Protein AF-A0AAD6FV75-F1 (afdb_monomer)

Structure (mmCIF, N/CA/C/O backbone):
data_AF-A0AAD6FV75-F1
#
_entry.id   AF-A0AAD6FV75-F1
#
loop_
_atom_site.group_PDB
_atom_site.id
_atom_site.type_symbol
_atom_site.label_atom_id
_atom_site.label_alt_id
_atom_site.label_comp_id
_atom_site.label_asym_id
_atom_site.label_entity_id
_atom_site.label_seq_id
_atom_site.pdbx_PDB_ins_code
_atom_site.Cartn_x
_atom_site.Cartn_y
_atom_site.Cartn_z
_atom_site.occupancy
_atom_site.B_iso_or_equiv
_atom_site.auth_seq_id
_atom_site.auth_comp_id
_atom_site.auth_asym_id
_atom_site.auth_atom_id
_atom_site.pdbx_PDB_model_num
ATOM 1 N N . MET A 1 1 ? -116.134 -48.276 187.723 1.00 46.56 1 MET A N 1
ATOM 2 C CA . MET A 1 1 ? -115.245 -49.291 187.110 1.00 46.56 1 MET A CA 1
ATOM 3 C C . MET A 1 1 ? -115.810 -49.780 185.772 1.00 46.56 1 MET A C 1
ATOM 5 O O . MET A 1 1 ? -116.129 -50.946 185.651 1.00 46.56 1 MET A O 1
ATOM 9 N N . SER A 1 2 ? -115.965 -48.909 184.766 1.00 51.00 2 SER A N 1
ATOM 10 C CA . SER A 1 2 ? -116.200 -49.348 183.372 1.00 51.00 2 SER A CA 1
ATOM 11 C C . SER A 1 2 ? -115.993 -48.192 182.376 1.00 51.00 2 SER A C 1
ATOM 13 O O . SER A 1 2 ? -116.790 -47.941 181.486 1.00 51.00 2 SER A O 1
ATOM 15 N N . GLN A 1 3 ? -114.934 -47.404 182.592 1.00 46.09 3 GLN A N 1
ATOM 16 C CA . GLN A 1 3 ? -114.472 -46.351 181.669 1.00 46.09 3 GLN A CA 1
ATOM 17 C C . GLN A 1 3 ? -113.192 -46.765 180.925 1.00 46.09 3 GLN A C 1
ATOM 19 O O . GLN A 1 3 ? -112.772 -46.077 180.003 1.00 46.09 3 GLN A O 1
ATOM 24 N N . ARG A 1 4 ? -112.581 -47.902 181.293 1.00 53.06 4 ARG A N 1
ATOM 25 C CA . ARG A 1 4 ? -111.331 -48.381 180.681 1.00 53.06 4 ARG A CA 1
ATOM 26 C C . ARG A 1 4 ? -111.546 -49.371 179.530 1.00 53.06 4 ARG A C 1
ATOM 28 O O . ARG A 1 4 ? -110.809 -49.296 178.560 1.00 53.06 4 ARG A O 1
ATOM 35 N N . GLN A 1 5 ? -112.592 -50.206 179.561 1.00 54.12 5 GLN A N 1
ATOM 36 C CA . GLN A 1 5 ? -112.834 -51.198 178.497 1.00 54.12 5 GLN A CA 1
ATOM 37 C C . GLN A 1 5 ? -113.375 -50.590 177.187 1.00 54.12 5 GLN A C 1
ATOM 39 O O . GLN A 1 5 ? -112.986 -51.032 176.110 1.00 54.12 5 GLN A O 1
ATOM 44 N N . ASN A 1 6 ? -114.175 -49.517 177.243 1.00 53.31 6 ASN A N 1
ATOM 45 C CA . ASN A 1 6 ? -114.678 -48.863 176.023 1.00 53.31 6 ASN A CA 1
ATOM 46 C C . ASN A 1 6 ? -113.605 -48.062 175.263 1.00 53.31 6 ASN A C 1
ATOM 48 O O . ASN A 1 6 ? -113.721 -47.878 174.054 1.00 53.31 6 ASN A O 1
ATOM 52 N N . GLN A 1 7 ? -112.542 -47.603 175.933 1.00 54.03 7 GLN A N 1
ATOM 53 C CA . GLN A 1 7 ? -111.465 -46.854 175.271 1.00 54.03 7 GLN A CA 1
ATOM 54 C C . GLN A 1 7 ? -110.473 -47.760 174.525 1.00 54.03 7 GLN A C 1
ATOM 56 O O . GLN A 1 7 ? -109.825 -47.305 173.583 1.00 54.03 7 GLN A O 1
ATOM 61 N N . GLU A 1 8 ? -110.369 -49.042 174.890 1.00 54.84 8 GLU A N 1
ATOM 62 C CA . GLU A 1 8 ? -109.488 -49.992 174.198 1.00 54.84 8 GLU A CA 1
ATOM 63 C C . GLU A 1 8 ? -110.100 -50.549 172.905 1.00 54.84 8 GLU A C 1
ATOM 65 O O . GLU A 1 8 ? -109.372 -50.722 171.926 1.00 54.84 8 GLU A O 1
ATOM 70 N N . GLN A 1 9 ? -111.423 -50.747 172.836 1.00 54.25 9 GLN A N 1
ATOM 71 C CA . GLN A 1 9 ? -112.079 -51.216 171.604 1.00 54.25 9 GLN A CA 1
ATOM 72 C C . GLN A 1 9 ? -112.050 -50.167 170.479 1.00 54.25 9 GLN A C 1
ATOM 74 O O . GLN A 1 9 ? -111.782 -50.514 169.329 1.00 54.25 9 GLN A O 1
ATOM 79 N N . HIS A 1 10 ? -112.195 -48.878 170.804 1.00 52.47 10 HIS A N 1
ATOM 80 C CA . HIS A 1 10 ? -112.138 -47.803 169.804 1.00 52.47 10 HIS A CA 1
ATOM 81 C C . HIS A 1 10 ? -110.748 -47.680 169.147 1.00 52.47 10 HIS A C 1
ATOM 83 O O . HIS A 1 10 ? -110.636 -47.411 167.951 1.00 52.47 10 HIS A O 1
ATOM 89 N N . ARG A 1 11 ? -109.672 -47.963 169.899 1.00 57.16 11 ARG A N 1
ATOM 90 C CA . ARG A 1 11 ? -108.301 -47.965 169.357 1.00 57.16 11 ARG A CA 1
ATOM 91 C C . ARG A 1 11 ? -108.042 -49.129 168.399 1.00 57.16 11 ARG A C 1
ATOM 93 O O . ARG A 1 11 ? -107.264 -48.979 167.458 1.00 57.16 11 ARG A O 1
ATOM 100 N N . GLN A 1 12 ? -108.673 -50.286 168.616 1.00 57.41 12 GLN A N 1
ATOM 101 C CA . GLN A 1 12 ? -108.480 -51.450 167.745 1.00 57.41 12 GLN A CA 1
ATOM 102 C C . GLN A 1 12 ? -109.200 -51.307 166.394 1.00 57.41 12 GLN A C 1
ATOM 104 O O . GLN A 1 12 ? -108.675 -51.771 165.377 1.00 57.41 12 GLN A O 1
ATOM 109 N N . GLU A 1 13 ? -110.355 -50.637 166.341 1.00 55.94 13 GLU A N 1
ATOM 110 C CA . GLU A 1 13 ? -111.057 -50.377 165.075 1.00 55.94 13 GLU A CA 1
ATOM 111 C C . GLU A 1 13 ? -110.383 -49.289 164.225 1.00 55.94 13 GLU A C 1
ATOM 113 O O . GLU A 1 13 ? -110.277 -49.443 163.002 1.00 55.94 13 GLU A O 1
ATOM 118 N N . GLU A 1 14 ? -109.832 -48.242 164.846 1.00 56.78 14 GLU A N 1
ATOM 119 C CA . GLU A 1 14 ? -109.070 -47.202 164.137 1.00 56.78 14 GLU A CA 1
ATOM 120 C C . GLU A 1 14 ? -107.800 -47.758 163.476 1.00 56.78 14 GLU A C 1
ATOM 122 O O . GLU A 1 14 ? -107.496 -47.425 162.326 1.00 56.78 14 GLU A O 1
ATOM 127 N N . ALA A 1 15 ? -107.108 -48.695 164.133 1.00 59.69 15 ALA A N 1
ATOM 128 C CA . ALA A 1 15 ? -105.921 -49.336 163.569 1.00 59.69 15 ALA A CA 1
ATOM 129 C C . ALA A 1 15 ? -106.226 -50.134 162.282 1.00 59.69 15 ALA A C 1
ATOM 131 O O . ALA A 1 15 ? -105.410 -50.159 161.359 1.00 59.69 15 ALA A O 1
ATOM 132 N N . ARG A 1 16 ? -107.412 -50.753 162.172 1.00 57.66 16 ARG A N 1
ATOM 133 C CA . ARG A 1 16 ? -107.816 -51.519 160.975 1.00 57.66 16 ARG A CA 1
ATOM 134 C C . ARG A 1 16 ? -108.233 -50.625 159.801 1.00 57.66 16 ARG A C 1
ATOM 136 O O . ARG A 1 16 ? -107.989 -51.005 158.654 1.00 57.66 16 ARG A O 1
ATOM 143 N N . ARG A 1 17 ? -108.803 -49.439 160.054 1.00 56.22 17 ARG A N 1
ATOM 144 C CA . ARG A 1 17 ? -109.088 -48.436 159.005 1.00 56.22 17 ARG A CA 1
ATOM 145 C C . ARG A 1 17 ? -107.802 -47.835 158.431 1.00 56.22 17 ARG A C 1
ATOM 147 O O . ARG A 1 17 ? -107.656 -47.785 157.211 1.00 56.22 17 ARG A O 1
ATOM 154 N N . ALA A 1 18 ? -106.830 -47.529 159.291 1.00 59.19 18 ALA A N 1
ATOM 155 C CA . ALA A 1 18 ? -105.548 -46.952 158.883 1.00 59.19 18 ALA A CA 1
ATOM 156 C C . ALA A 1 18 ? -104.720 -47.864 157.949 1.00 59.19 18 ALA A C 1
ATOM 158 O O . ALA A 1 18 ? -103.962 -47.380 157.108 1.00 59.19 18 ALA A O 1
ATOM 159 N N . VAL A 1 19 ? -104.856 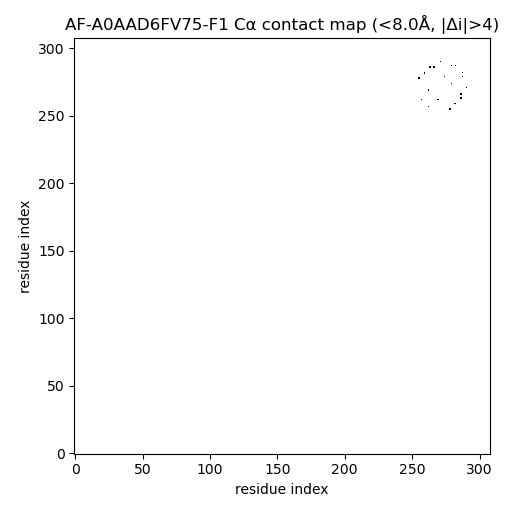-49.191 158.058 1.00 60.66 19 VAL A N 1
ATOM 160 C CA . VAL A 1 19 ? -104.131 -50.140 157.189 1.00 60.66 19 VAL A CA 1
ATOM 161 C C . VAL A 1 19 ? -104.745 -50.228 155.784 1.00 60.66 19 VAL A C 1
ATOM 163 O O . VAL A 1 19 ? -104.001 -50.314 154.807 1.00 60.66 19 VAL A O 1
ATOM 166 N N . ARG A 1 20 ? -106.078 -50.150 155.648 1.00 55.66 20 ARG A N 1
ATOM 167 C CA . ARG A 1 20 ? -106.752 -50.190 154.333 1.00 55.66 20 ARG A CA 1
ATOM 168 C C . ARG A 1 20 ? -106.531 -48.909 153.527 1.00 55.66 20 ARG A C 1
ATOM 170 O O . ARG A 1 20 ? -106.260 -48.994 152.331 1.00 55.66 20 ARG A O 1
ATOM 177 N N . GLU A 1 21 ? -106.539 -47.748 154.183 1.00 55.09 21 GLU A N 1
ATOM 178 C CA . GLU A 1 21 ? -106.178 -46.474 153.540 1.00 55.09 21 GLU A CA 1
ATOM 179 C C . GLU A 1 2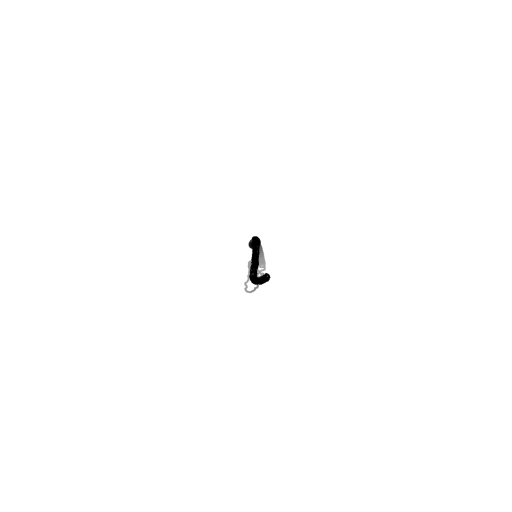1 ? -104.726 -46.465 153.048 1.00 55.09 21 GLU A C 1
ATOM 181 O O . GLU A 1 21 ? -104.448 -45.969 151.956 1.00 55.09 21 GLU A O 1
ATOM 186 N N . ARG A 1 22 ? -103.798 -47.084 153.791 1.00 59.50 22 ARG A N 1
ATOM 187 C CA . ARG A 1 22 ? -102.393 -47.194 153.364 1.00 59.50 22 ARG A CA 1
ATOM 188 C C . ARG A 1 22 ? -102.209 -48.040 152.105 1.00 59.50 22 ARG A C 1
ATOM 190 O O . ARG A 1 22 ? -101.375 -47.688 151.275 1.00 59.50 22 ARG A O 1
ATOM 197 N N . GLN A 1 23 ? -102.972 -49.121 151.930 1.00 60.34 23 GLN A N 1
ATOM 198 C CA . GLN A 1 23 ? -102.878 -49.951 150.720 1.00 60.34 23 GLN A CA 1
ATOM 199 C C . GLN A 1 23 ? -103.479 -49.265 149.483 1.00 60.34 23 GLN A C 1
ATOM 201 O O . GLN A 1 23 ? -102.893 -49.355 148.407 1.00 60.34 23 GLN A O 1
ATOM 206 N N . GLN A 1 24 ? -104.575 -48.514 149.624 1.00 58.72 24 GLN A N 1
ATOM 207 C CA . GLN A 1 24 ? -105.159 -47.757 148.505 1.00 58.72 24 GLN A CA 1
ATOM 208 C C . GLN A 1 24 ? -104.316 -46.528 148.123 1.00 58.72 24 GLN A C 1
ATOM 210 O O . GLN A 1 24 ? -104.131 -46.250 146.939 1.00 58.72 24 GLN A O 1
ATOM 215 N N . GLN A 1 25 ? -103.702 -45.848 149.100 1.00 58.44 25 GLN A N 1
ATOM 216 C CA . GLN A 1 25 ? -102.754 -44.761 148.823 1.00 58.44 25 GLN A CA 1
ATOM 217 C C . GLN A 1 25 ? -101.448 -45.242 148.168 1.00 58.44 25 GLN A C 1
ATOM 219 O O . GLN A 1 25 ? -100.800 -44.459 147.474 1.00 58.44 25 GLN A O 1
ATOM 224 N N . ALA A 1 26 ? -101.045 -46.502 148.359 1.00 60.06 26 ALA A N 1
ATOM 225 C CA . ALA A 1 26 ? -99.844 -47.051 147.729 1.00 60.06 26 ALA A CA 1
ATOM 226 C C . ALA A 1 26 ? -100.038 -47.357 146.228 1.00 60.06 26 ALA A C 1
ATOM 228 O O . ALA A 1 26 ? -99.106 -47.145 145.454 1.00 60.06 26 ALA A O 1
ATOM 229 N N . GLY A 1 27 ? -101.236 -47.790 145.808 1.00 59.78 27 GLY A N 1
ATOM 230 C CA . GLY A 1 27 ? -101.562 -48.062 144.398 1.00 59.78 27 GLY A CA 1
ATOM 231 C C . GLY A 1 27 ? -101.610 -46.799 143.530 1.00 59.78 27 GLY A C 1
ATOM 232 O O . GLY A 1 27 ? -100.918 -46.725 142.517 1.00 59.78 27 GLY A O 1
ATOM 233 N N . LEU A 1 28 ? -102.317 -45.758 143.990 1.00 57.06 28 LEU A N 1
ATOM 234 C CA . LEU A 1 28 ? -102.437 -44.473 143.276 1.00 57.06 28 LEU A CA 1
ATOM 235 C C . LEU A 1 28 ? -101.081 -43.762 143.108 1.00 57.06 28 LEU A C 1
ATOM 237 O O . LEU A 1 28 ? -100.796 -43.180 142.066 1.00 57.06 28 LEU A O 1
ATOM 241 N N . ARG A 1 29 ? -100.181 -43.886 144.095 1.00 58.19 29 ARG A N 1
ATOM 242 C CA . ARG A 1 29 ? -98.810 -43.350 144.003 1.00 58.19 29 ARG A CA 1
ATOM 243 C C . ARG A 1 29 ? -97.949 -44.066 142.962 1.00 58.19 29 ARG A C 1
ATOM 245 O O . ARG A 1 29 ? -96.983 -43.477 142.476 1.00 58.19 29 ARG A O 1
ATOM 252 N N . HIS A 1 30 ? -98.248 -45.325 142.643 1.00 54.81 30 HIS A N 1
ATOM 253 C CA . HIS A 1 30 ? -97.472 -46.102 141.680 1.00 54.81 30 HIS A CA 1
ATOM 254 C C . HIS A 1 30 ? -97.917 -45.830 140.233 1.00 54.81 30 HIS A C 1
ATOM 256 O O . HIS A 1 30 ? -97.060 -45.761 139.348 1.00 54.81 30 HIS A O 1
ATOM 262 N N . GLU A 1 31 ? -99.213 -45.594 140.008 1.00 54.66 31 GLU A N 1
ATOM 263 C CA . GLU A 1 31 ? -99.767 -45.142 138.720 1.00 54.66 31 GLU A CA 1
ATOM 264 C C . GLU A 1 31 ? -99.326 -43.703 138.394 1.00 54.66 31 GLU A C 1
ATOM 266 O O . GLU A 1 31 ? -98.737 -43.474 137.335 1.00 54.66 31 GLU A O 1
ATOM 271 N N . ASP A 1 32 ? -99.424 -42.770 139.352 1.00 60.06 32 ASP A N 1
ATOM 272 C CA . ASP A 1 32 ? -98.931 -41.388 139.199 1.00 60.06 32 ASP A CA 1
ATOM 273 C C . ASP A 1 32 ? -97.412 -41.318 138.946 1.00 60.06 32 ASP A C 1
ATOM 275 O O . ASP A 1 32 ? -96.914 -40.453 138.218 1.00 60.06 32 ASP A O 1
ATOM 279 N N . SER A 1 33 ? -96.639 -42.235 139.538 1.00 55.69 33 SER A N 1
ATOM 280 C CA . SER A 1 33 ? -95.187 -42.333 139.324 1.00 55.69 33 SER A CA 1
ATOM 281 C C . SER A 1 33 ? -94.843 -42.851 137.923 1.00 55.69 33 SER A C 1
ATOM 283 O O . SER A 1 33 ? -93.847 -42.424 137.326 1.00 55.69 33 SER A O 1
ATOM 285 N N . PHE A 1 34 ? -95.665 -43.748 137.371 1.00 59.38 34 PHE A N 1
ATOM 286 C CA . PHE A 1 34 ? -95.483 -44.291 136.027 1.00 59.38 34 PHE A CA 1
ATOM 287 C C . PHE A 1 34 ? -95.857 -43.265 134.948 1.00 59.38 34 PHE A C 1
ATOM 289 O O . PHE A 1 34 ? -95.071 -43.045 134.023 1.00 59.38 34 PHE A O 1
ATOM 296 N N . GLU A 1 35 ? -96.980 -42.557 135.107 1.00 61.06 35 GLU A N 1
ATOM 297 C CA . GLU A 1 35 ? -97.393 -41.502 134.173 1.00 61.06 35 GLU A CA 1
ATOM 298 C C . GLU A 1 35 ? -96.436 -40.303 134.182 1.00 61.06 35 GLU A C 1
ATOM 300 O O . GLU A 1 35 ? -96.017 -39.843 133.116 1.00 61.06 35 GLU A O 1
ATOM 305 N N . ARG A 1 36 ? -95.964 -39.861 135.361 1.00 63.62 36 ARG A N 1
ATOM 306 C CA . ARG A 1 36 ? -94.927 -38.816 135.455 1.00 63.62 36 ARG A CA 1
ATOM 307 C C . ARG A 1 36 ? -93.635 -39.220 134.758 1.00 63.62 36 ARG A C 1
ATOM 309 O O . ARG A 1 36 ? -93.033 -38.388 134.086 1.00 63.62 36 ARG A O 1
ATOM 316 N N . LYS A 1 37 ? -93.206 -40.483 134.876 1.00 68.81 37 LYS A N 1
ATOM 317 C CA . LYS A 1 37 ? -92.027 -40.997 134.157 1.00 68.81 37 LYS A CA 1
ATOM 318 C C . LYS A 1 37 ? -92.249 -41.075 132.645 1.00 68.81 37 LYS A C 1
ATOM 320 O O . LYS A 1 37 ? -91.276 -40.898 131.918 1.00 68.81 37 LYS A O 1
ATOM 325 N N . ARG A 1 38 ? -93.476 -41.320 132.170 1.00 70.88 38 ARG A N 1
ATOM 326 C CA . ARG A 1 38 ? -93.817 -41.317 130.736 1.00 70.88 38 ARG A CA 1
ATOM 327 C C . ARG A 1 38 ? -93.766 -39.903 130.157 1.00 70.88 38 ARG A C 1
ATOM 329 O O . ARG A 1 38 ? -93.071 -39.694 129.171 1.00 70.88 38 ARG A O 1
ATOM 336 N N . LEU A 1 39 ? -94.396 -38.935 130.823 1.00 70.25 39 LEU A N 1
ATOM 337 C CA . LEU A 1 39 ? -94.368 -37.524 130.417 1.00 70.25 39 LEU A CA 1
ATOM 338 C C . LEU A 1 39 ? -92.949 -36.938 130.487 1.00 70.25 39 LEU A C 1
ATOM 340 O O . LEU A 1 39 ? -92.521 -36.249 129.572 1.00 70.25 39 LEU A O 1
ATOM 344 N N . LEU A 1 40 ? -92.162 -37.279 131.516 1.00 72.31 40 LEU A N 1
ATOM 345 C CA . LEU A 1 40 ? -90.745 -36.893 131.595 1.00 72.31 40 LEU A CA 1
ATOM 346 C C . LEU A 1 40 ? -89.884 -37.514 130.490 1.00 72.31 40 LEU A C 1
ATOM 348 O O . LEU A 1 40 ? -88.867 -36.923 130.138 1.00 72.31 40 LEU A O 1
ATOM 352 N N . ARG A 1 41 ? -90.236 -38.699 129.971 1.00 74.06 41 ARG A N 1
ATOM 353 C CA . ARG A 1 41 ? -89.565 -39.273 128.794 1.00 74.06 41 ARG A CA 1
ATOM 354 C C . ARG A 1 41 ? -89.967 -38.533 127.528 1.00 74.06 41 ARG A C 1
ATOM 356 O O . ARG A 1 41 ? -89.065 -38.135 126.813 1.00 74.06 41 ARG A O 1
ATOM 363 N N . GLN A 1 42 ? -91.258 -38.262 127.336 1.00 71.75 42 GLN A N 1
ATOM 3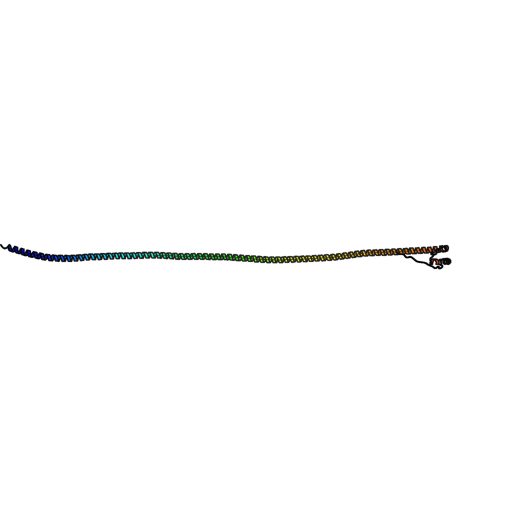64 C CA . GLN A 1 42 ? -91.759 -37.498 126.188 1.00 71.75 42 GLN A CA 1
ATOM 365 C C . GLN A 1 42 ? -91.133 -36.101 126.126 1.00 71.75 42 GLN A C 1
ATOM 367 O O . GLN A 1 42 ? -90.539 -35.746 125.121 1.00 71.75 42 GLN A O 1
ATOM 372 N N . VAL A 1 43 ? -91.119 -35.359 127.237 1.00 76.50 43 VAL A N 1
ATOM 373 C CA . VAL A 1 43 ? -90.474 -34.035 127.298 1.00 76.50 43 VAL A CA 1
ATOM 374 C C . VAL A 1 43 ? -88.957 -34.126 127.084 1.00 76.50 43 VAL A C 1
ATOM 376 O O . VAL A 1 43 ? -88.364 -33.228 126.494 1.00 76.50 43 VAL A O 1
ATOM 379 N N . LYS A 1 44 ? -88.291 -35.196 127.546 1.00 72.44 44 LYS A N 1
ATOM 380 C CA . LYS A 1 44 ? -86.852 -35.404 127.293 1.00 72.44 44 LYS A CA 1
ATOM 381 C C . LYS A 1 44 ? -86.552 -35.804 125.849 1.00 72.44 44 LYS A C 1
ATOM 383 O O . LYS A 1 44 ? -85.486 -35.440 125.367 1.00 72.44 44 LYS A O 1
ATOM 388 N N . GLU A 1 45 ? -87.429 -36.562 125.203 1.00 76.12 45 GLU A N 1
ATOM 389 C CA . GLU A 1 45 ? -87.344 -36.899 123.780 1.00 76.12 45 GLU A CA 1
ATOM 390 C C . GLU A 1 45 ? -87.576 -35.646 122.938 1.00 76.12 45 GLU A C 1
ATOM 392 O O . GLU A 1 45 ? -86.680 -35.277 122.199 1.00 76.12 45 GLU A O 1
ATOM 397 N N . GLU A 1 46 ? -88.634 -34.873 123.190 1.00 77.31 46 GLU A N 1
ATOM 398 C CA . GLU A 1 46 ? -88.887 -33.599 122.496 1.00 77.31 46 GLU A CA 1
ATOM 399 C C . GLU A 1 46 ? -87.737 -32.588 122.652 1.00 77.31 46 GLU A C 1
ATOM 401 O O . GLU A 1 46 ? -87.416 -31.838 121.731 1.00 77.31 46 GLU A O 1
ATOM 406 N N . LEU A 1 47 ? -87.087 -32.547 123.822 1.00 77.19 47 LEU A N 1
ATOM 407 C CA . LEU A 1 47 ? -85.942 -31.664 124.052 1.00 77.19 47 LEU A CA 1
ATOM 408 C C . LEU A 1 47 ? -84.674 -32.161 123.341 1.00 77.19 47 LEU A C 1
ATOM 410 O O . LEU A 1 47 ? -83.859 -31.339 122.928 1.00 77.19 47 LEU A O 1
ATOM 414 N N . ARG A 1 48 ? -84.514 -33.482 123.178 1.00 76.25 48 ARG A N 1
ATOM 415 C CA . ARG A 1 48 ? -83.458 -34.075 122.343 1.00 76.25 48 ARG A CA 1
ATOM 416 C C . ARG A 1 48 ? -83.734 -33.829 120.867 1.00 76.25 48 ARG A C 1
ATOM 418 O O . ARG A 1 48 ? -82.818 -33.420 120.170 1.00 76.25 48 ARG A O 1
ATOM 425 N N . ASP A 1 49 ? -84.973 -33.990 120.427 1.00 78.12 49 ASP A N 1
ATOM 426 C CA . ASP A 1 49 ? -85.382 -33.764 119.043 1.00 78.12 49 ASP A CA 1
ATOM 427 C C . ASP A 1 49 ? -85.171 -32.298 118.659 1.00 78.12 49 ASP A C 1
ATOM 429 O O . ASP A 1 49 ? -84.527 -32.024 117.654 1.00 78.12 49 ASP A O 1
ATOM 433 N N . ARG A 1 50 ? -85.534 -31.341 119.526 1.00 78.25 50 ARG A N 1
ATOM 434 C CA . ARG A 1 50 ? -85.204 -29.918 119.318 1.00 78.25 50 ARG A CA 1
ATOM 435 C C . ARG A 1 50 ? -83.705 -29.627 119.301 1.00 78.25 50 ARG A C 1
ATOM 437 O O . ARG A 1 50 ? -83.273 -28.728 118.588 1.00 78.25 50 ARG A O 1
ATOM 444 N N . GLN A 1 51 ? -82.905 -30.334 120.101 1.00 77.94 51 GLN A N 1
ATOM 445 C CA . GLN A 1 51 ? -81.444 -30.194 120.070 1.00 77.94 51 GLN A CA 1
ATOM 446 C C . GLN A 1 51 ? -80.852 -30.754 118.772 1.00 77.94 51 GLN A C 1
ATOM 448 O O . GLN A 1 51 ? -79.927 -30.156 118.228 1.00 77.94 51 GLN A O 1
ATOM 453 N N . VAL A 1 52 ? -81.395 -31.864 118.266 1.00 82.81 52 VAL A N 1
ATOM 454 C CA . VAL A 1 52 ? -81.006 -32.462 116.984 1.00 82.81 52 VAL A CA 1
ATOM 455 C C . VAL A 1 52 ? -81.434 -31.567 115.821 1.00 82.81 52 VAL A C 1
ATOM 457 O O . VAL A 1 52 ? -80.609 -31.279 114.962 1.00 82.81 52 VAL A O 1
ATOM 460 N N . GLU A 1 53 ? -82.665 -31.050 115.822 1.00 79.31 53 GLU A N 1
ATOM 461 C CA . GLU A 1 53 ? -83.158 -30.089 114.825 1.00 79.31 53 GLU A CA 1
ATOM 462 C C . GLU A 1 53 ? -82.327 -28.803 114.822 1.00 79.31 53 GLU A C 1
ATOM 464 O O . GLU A 1 53 ? -81.890 -28.354 113.766 1.00 79.31 53 GLU A O 1
ATOM 469 N N . ALA A 1 54 ? -82.028 -28.232 115.993 1.00 78.25 54 ALA A N 1
ATOM 470 C CA . ALA A 1 54 ? -81.174 -27.051 116.083 1.00 78.25 54 ALA A CA 1
ATOM 471 C C . ALA A 1 54 ? -79.748 -27.319 115.568 1.00 78.25 54 ALA A C 1
ATOM 473 O O . ALA A 1 54 ? -79.156 -26.440 114.945 1.00 78.25 54 ALA A O 1
ATOM 474 N N . ALA A 1 55 ? -79.197 -28.516 115.798 1.00 81.25 55 ALA A N 1
ATOM 475 C CA . ALA A 1 55 ? -77.887 -28.905 115.279 1.00 81.25 55 ALA A CA 1
ATOM 476 C C . ALA A 1 55 ? -77.900 -29.135 113.756 1.00 81.25 55 ALA A C 1
ATOM 478 O O . ALA A 1 55 ? -76.935 -28.766 113.090 1.00 81.25 55 ALA A O 1
ATOM 479 N N . LEU A 1 56 ? -78.982 -29.697 113.204 1.00 79.81 56 LEU A N 1
ATOM 480 C CA . LEU A 1 56 ? -79.173 -29.861 111.758 1.00 79.81 56 LEU A CA 1
ATOM 481 C C . LEU A 1 56 ? -79.272 -28.504 111.058 1.00 79.81 56 LEU A C 1
ATOM 483 O O . LEU A 1 56 ? -78.533 -28.267 110.111 1.00 79.81 56 LEU A O 1
ATOM 487 N N . ILE A 1 57 ? -80.080 -27.582 111.586 1.00 82.38 57 ILE A N 1
ATOM 488 C CA . ILE A 1 57 ? -80.195 -26.213 111.057 1.00 82.38 57 ILE A CA 1
ATOM 489 C C . ILE A 1 57 ? -78.843 -25.491 111.133 1.00 82.38 57 ILE A C 1
ATOM 491 O O . ILE A 1 57 ? -78.433 -24.833 110.183 1.00 82.38 57 ILE A O 1
ATOM 495 N N . GLN A 1 58 ? -78.100 -25.647 112.235 1.00 81.19 58 GLN A N 1
ATOM 496 C CA . GLN A 1 58 ? -76.752 -25.082 112.345 1.00 81.19 58 GLN A CA 1
ATOM 497 C C . GLN A 1 58 ? -75.771 -25.689 111.335 1.00 81.19 58 GLN A C 1
ATOM 499 O O . GLN A 1 58 ? -74.922 -24.965 110.821 1.00 81.19 58 GLN A O 1
ATOM 504 N N . ALA A 1 59 ? -75.861 -26.988 111.042 1.00 81.56 59 ALA A N 1
ATOM 505 C CA . ALA A 1 59 ? -75.034 -27.630 110.023 1.00 81.56 59 ALA A CA 1
ATOM 506 C C . ALA A 1 59 ? -75.394 -27.135 108.612 1.00 81.56 59 ALA A C 1
ATOM 508 O O . ALA A 1 59 ? -74.497 -26.750 107.863 1.00 81.56 59 ALA A O 1
ATOM 509 N N . GLU A 1 60 ? -76.686 -27.050 108.288 1.00 84.38 60 GLU A N 1
ATOM 510 C CA . GLU A 1 60 ? -77.191 -26.514 107.017 1.00 84.38 60 GLU A CA 1
ATOM 511 C C . GLU A 1 60 ? -76.772 -25.047 106.811 1.00 84.38 60 GLU A C 1
ATOM 513 O O . GLU A 1 60 ? -76.284 -24.682 105.740 1.00 84.38 60 GLU A O 1
ATOM 518 N N . ASP A 1 61 ? -76.861 -24.211 107.851 1.00 83.94 61 ASP A N 1
ATOM 519 C CA . ASP A 1 61 ? -76.398 -22.818 107.823 1.00 83.94 61 ASP A CA 1
ATOM 520 C C . ASP A 1 61 ? -74.881 -22.712 107.590 1.00 83.94 61 ASP A C 1
ATOM 522 O O . ASP A 1 61 ? -74.406 -21.789 106.918 1.00 83.94 61 ASP A O 1
ATOM 526 N N . MET A 1 62 ? -74.092 -23.637 108.146 1.00 81.44 62 MET A N 1
ATOM 527 C CA . MET A 1 62 ? -72.642 -23.684 107.936 1.00 81.44 62 MET A CA 1
ATOM 528 C C . MET A 1 62 ? -72.293 -24.127 106.511 1.00 81.44 62 MET A C 1
ATOM 530 O O . MET A 1 62 ? -71.425 -23.515 105.887 1.00 81.44 62 MET A O 1
ATOM 534 N N . GLU A 1 63 ? -73.005 -25.111 105.959 1.00 87.12 63 GLU A N 1
ATOM 535 C CA . GLU A 1 63 ? -72.847 -25.545 104.566 1.00 87.12 63 GLU A CA 1
ATOM 536 C C . GLU A 1 63 ? -73.235 -24.442 103.569 1.00 87.12 63 GLU A C 1
ATOM 538 O O . GLU A 1 63 ? -72.503 -24.189 102.607 1.00 87.12 63 GLU A O 1
ATOM 543 N N . LEU A 1 64 ? -74.328 -23.716 103.826 1.00 86.19 64 LEU A N 1
ATOM 544 C CA . LEU A 1 64 ? -74.735 -22.545 103.041 1.00 86.19 64 LEU A CA 1
ATOM 545 C C . LEU A 1 64 ? -73.663 -21.449 103.060 1.00 86.19 64 LEU A C 1
ATOM 547 O O . LEU A 1 64 ? -73.313 -20.910 102.007 1.00 86.19 64 LEU A O 1
ATOM 551 N N . ARG A 1 65 ? -73.076 -21.152 104.227 1.00 86.25 65 ARG A N 1
ATOM 552 C CA . ARG A 1 65 ? -71.971 -20.181 104.345 1.00 86.25 65 ARG A CA 1
ATOM 553 C C . ARG A 1 65 ? -70.724 -20.628 103.588 1.00 86.25 65 ARG A C 1
ATOM 555 O O . ARG A 1 65 ? -70.071 -19.805 102.945 1.00 86.25 65 ARG A O 1
ATOM 562 N N . GLU A 1 66 ? -70.385 -21.913 103.635 1.00 86.69 66 GLU A N 1
ATOM 563 C CA . GLU A 1 66 ? -69.272 -22.457 102.855 1.00 86.69 66 GLU A CA 1
ATOM 564 C C . GLU A 1 66 ? -69.515 -22.364 101.347 1.00 86.69 66 GLU A C 1
ATOM 566 O O . GLU A 1 66 ? -68.607 -21.986 100.601 1.00 86.69 66 GLU A O 1
ATOM 571 N N . LEU A 1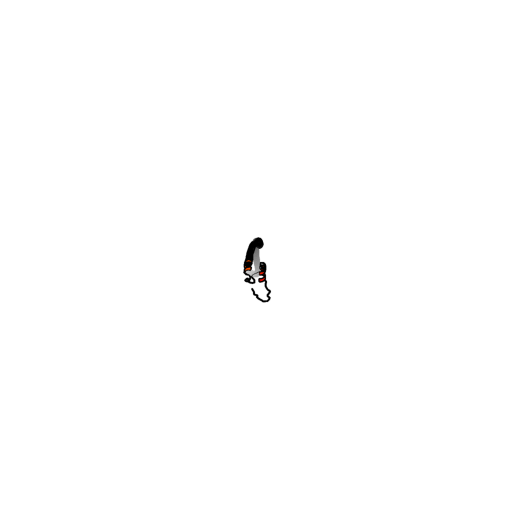 67 ? -70.723 -22.696 100.888 1.00 89.31 67 LEU A N 1
ATOM 572 C CA . LEU A 1 67 ? -71.110 -22.574 99.484 1.00 89.31 67 LEU A CA 1
ATOM 573 C C . LEU A 1 67 ? -71.079 -21.116 99.027 1.00 89.31 67 LEU A C 1
ATOM 575 O O . LEU A 1 67 ? -70.545 -20.835 97.955 1.00 89.31 67 LEU A O 1
ATOM 579 N N . GLU A 1 68 ? -71.544 -20.174 99.848 1.00 88.56 68 GLU A N 1
ATOM 580 C CA . GLU A 1 68 ? -71.424 -18.745 99.558 1.00 88.56 68 GLU A CA 1
ATOM 581 C C . GLU A 1 68 ? -69.967 -18.288 99.432 1.00 88.56 68 GLU A C 1
ATOM 583 O O . GLU A 1 68 ? -69.648 -17.506 98.536 1.00 88.56 68 GLU A O 1
ATOM 588 N N . LEU A 1 69 ? -69.064 -18.754 100.301 1.00 89.31 69 LEU A N 1
ATOM 589 C CA . LEU A 1 69 ? -67.638 -18.415 100.231 1.00 89.31 69 LEU A CA 1
ATOM 590 C C . LEU A 1 69 ? -66.963 -19.033 99.000 1.00 89.31 69 LEU A C 1
ATOM 592 O O . LEU A 1 69 ? -66.158 -18.373 98.334 1.00 89.31 69 LEU A O 1
ATOM 596 N N . LYS A 1 70 ? -67.313 -20.275 98.653 1.00 90.12 70 LYS A N 1
ATOM 597 C CA . LYS A 1 70 ? -66.859 -20.942 97.421 1.00 90.12 70 LYS A CA 1
ATOM 598 C C . LYS A 1 70 ? -67.372 -20.207 96.183 1.00 90.12 70 LYS A C 1
ATOM 600 O O . LYS A 1 70 ? -66.605 -19.970 95.256 1.00 90.12 70 LYS A O 1
ATOM 605 N N . LEU A 1 71 ? -68.626 -19.760 96.194 1.00 91.12 71 LEU A N 1
ATOM 606 C CA . LEU A 1 71 ? -69.214 -18.984 95.106 1.00 91.12 71 LEU A CA 1
ATOM 607 C C . LEU A 1 71 ? -68.536 -17.610 94.980 1.00 91.12 71 LEU A C 1
ATOM 609 O O . LEU A 1 71 ? -68.085 -17.250 93.896 1.00 91.12 71 LEU A O 1
ATOM 613 N N . LYS A 1 72 ? -68.383 -16.870 96.087 1.00 90.50 72 LYS A N 1
ATOM 614 C CA . LYS A 1 72 ? -67.697 -15.563 96.128 1.00 90.50 72 LYS A CA 1
ATOM 615 C C . LYS A 1 72 ? -66.241 -15.671 95.659 1.00 90.50 72 LYS A C 1
ATOM 617 O O . LYS A 1 72 ? -65.800 -14.851 94.859 1.00 90.50 72 LYS A O 1
ATOM 622 N N . SER A 1 73 ? -65.502 -16.693 96.094 1.00 87.06 73 SER A N 1
ATOM 623 C CA . SER A 1 73 ? -64.125 -16.926 95.630 1.00 87.06 73 SER A CA 1
ATOM 624 C C . SER A 1 73 ? -64.057 -17.359 94.163 1.00 87.06 73 SER A C 1
ATOM 626 O O . SER A 1 73 ? -63.167 -16.901 93.454 1.00 87.06 73 SER A O 1
ATOM 628 N N . ALA A 1 74 ? -65.005 -18.161 93.668 1.00 90.06 74 ALA A N 1
ATOM 629 C CA . ALA A 1 74 ? -65.093 -18.514 92.251 1.00 90.06 74 ALA A CA 1
ATOM 630 C C . ALA A 1 74 ? -65.384 -17.292 91.362 1.00 90.06 74 ALA A C 1
ATOM 632 O O . ALA A 1 74 ? -64.737 -17.135 90.328 1.00 90.06 74 ALA A O 1
ATOM 633 N N . TYR A 1 75 ? -66.289 -16.396 91.778 1.00 88.38 75 TYR A N 1
ATOM 634 C CA . TYR A 1 75 ? -66.541 -15.128 91.082 1.00 88.38 75 TYR A CA 1
ATOM 635 C C . TYR A 1 75 ? -65.303 -14.228 91.073 1.00 88.38 75 TYR A C 1
ATOM 637 O O . TYR A 1 75 ? -64.890 -13.790 90.004 1.00 88.38 75 TYR A O 1
ATOM 645 N N . LEU A 1 76 ? -64.652 -14.037 92.225 1.00 90.31 76 LEU A N 1
ATOM 646 C CA . LEU A 1 76 ? -63.414 -13.256 92.318 1.00 90.31 76 LEU A CA 1
ATOM 647 C C . LEU A 1 76 ? -62.282 -13.855 91.471 1.00 90.31 76 LEU A C 1
ATOM 649 O O . LEU A 1 76 ? -61.532 -13.125 90.830 1.00 90.31 76 LEU A O 1
ATOM 653 N N . ASN A 1 77 ? -62.150 -15.181 91.436 1.00 89.44 77 ASN A N 1
ATOM 654 C CA . ASN A 1 77 ? -61.156 -15.855 90.601 1.00 89.44 77 ASN A CA 1
ATOM 655 C C . ASN A 1 77 ? -61.480 -15.719 89.109 1.00 89.44 77 ASN A C 1
ATOM 657 O O . ASN A 1 77 ? -60.565 -15.526 88.312 1.00 89.44 77 ASN A O 1
ATOM 661 N N . LYS A 1 78 ? -62.761 -15.770 88.728 1.00 91.88 78 LYS A N 1
ATOM 662 C CA . LYS A 1 78 ? -63.208 -15.539 87.350 1.00 91.88 78 LYS A CA 1
ATOM 663 C C . LYS A 1 78 ? -62.949 -14.099 86.908 1.00 91.88 78 LYS A C 1
ATOM 665 O O . LYS A 1 78 ? -62.449 -13.901 85.808 1.00 91.88 78 LYS A O 1
ATOM 670 N N . GLU A 1 79 ? -63.242 -13.113 87.753 1.00 89.38 79 GLU A N 1
ATOM 671 C CA . GLU A 1 79 ? -62.945 -11.700 87.479 1.00 89.38 79 GLU A CA 1
ATOM 672 C C . GLU A 1 79 ? -61.442 -11.459 87.348 1.00 89.38 79 GLU A C 1
ATOM 674 O O . GLU A 1 79 ? -61.006 -10.818 86.398 1.00 89.38 79 GLU A O 1
ATOM 679 N N . ARG A 1 80 ? -60.630 -12.038 88.240 1.00 89.38 80 ARG A N 1
ATOM 680 C CA . ARG A 1 80 ? -59.165 -11.970 88.133 1.00 89.38 80 ARG A CA 1
ATOM 681 C C . ARG A 1 80 ? -58.656 -12.626 86.851 1.00 89.38 80 ARG A C 1
ATOM 683 O O . ARG A 1 80 ? -57.796 -12.058 86.193 1.00 89.38 80 ARG A O 1
ATOM 690 N N . ALA A 1 81 ? -59.186 -13.791 86.477 1.00 90.81 81 ALA A N 1
ATOM 691 C CA . ALA A 1 81 ? -58.817 -14.463 85.233 1.00 90.81 81 ALA A CA 1
ATOM 692 C C . ALA A 1 81 ? -59.223 -13.647 83.995 1.00 90.81 81 ALA A C 1
ATOM 694 O O . ALA A 1 81 ? -58.443 -13.559 83.052 1.00 90.81 81 ALA A O 1
ATOM 695 N N . ALA A 1 82 ? -60.398 -13.009 84.014 1.00 91.44 82 ALA A N 1
ATOM 696 C CA . ALA A 1 82 ? -60.840 -12.115 82.947 1.00 91.44 82 ALA A CA 1
ATOM 697 C C . ALA A 1 82 ? -59.937 -10.877 82.834 1.00 91.44 82 ALA A C 1
ATOM 699 O O . ALA A 1 82 ? -59.485 -10.562 81.742 1.00 91.44 82 ALA A O 1
ATOM 700 N N . GLN A 1 83 ? -59.584 -10.244 83.957 1.00 88.44 83 GLN A N 1
ATOM 701 C CA . GLN A 1 83 ? -58.660 -9.104 83.980 1.00 88.44 83 GLN A CA 1
ATOM 702 C C . GLN A 1 83 ? -57.262 -9.473 83.467 1.00 88.44 83 GLN A C 1
ATOM 704 O O . GLN A 1 83 ? -56.646 -8.693 82.743 1.00 88.44 83 GLN A O 1
ATOM 709 N N . ILE A 1 84 ? -56.758 -10.661 83.819 1.00 89.62 84 ILE A N 1
ATOM 710 C CA . ILE A 1 84 ? -55.479 -11.170 83.304 1.00 89.62 84 ILE A CA 1
ATOM 711 C C . ILE A 1 84 ? -55.575 -11.396 81.791 1.00 89.62 84 ILE A C 1
ATOM 713 O O . ILE A 1 84 ? -54.715 -10.911 81.062 1.00 89.62 84 ILE A O 1
ATOM 717 N N . ALA A 1 85 ? -56.637 -12.051 81.315 1.00 91.50 85 ALA A N 1
ATOM 718 C CA . ALA A 1 85 ? -56.846 -12.305 79.892 1.00 91.50 85 ALA A CA 1
ATOM 719 C C . ALA A 1 85 ? -56.995 -11.008 79.075 1.00 91.50 85 ALA A C 1
ATOM 721 O O . ALA A 1 85 ? -56.429 -10.909 77.991 1.00 91.50 85 ALA A O 1
ATOM 722 N N . GLU A 1 86 ? -57.696 -9.995 79.594 1.00 88.31 86 GLU A N 1
ATOM 723 C CA . GLU A 1 86 ? -57.823 -8.678 78.954 1.00 88.31 86 GLU A CA 1
ATOM 724 C C . GLU A 1 86 ? -56.474 -7.953 78.868 1.00 88.31 86 GLU A C 1
ATOM 726 O O . GLU A 1 86 ? -56.112 -7.425 77.815 1.00 88.31 86 GLU A O 1
ATOM 731 N N . HIS A 1 87 ? -55.685 -7.964 79.947 1.00 85.81 87 HIS A N 1
ATOM 732 C CA . HIS A 1 87 ? -54.350 -7.367 79.937 1.00 85.81 87 HIS A CA 1
ATOM 733 C C . HIS A 1 87 ? -53.382 -8.107 79.008 1.00 85.81 87 HIS A C 1
ATOM 735 O O . HIS A 1 87 ? -52.562 -7.470 78.345 1.00 85.81 87 HIS A O 1
ATOM 741 N N . GLU A 1 88 ? -53.448 -9.436 78.960 1.00 89.38 88 GLU A N 1
ATOM 742 C CA . GLU A 1 88 ? -52.660 -10.254 78.037 1.00 89.38 88 GLU A CA 1
ATOM 743 C C . GLU A 1 88 ? -53.074 -10.011 76.583 1.00 89.38 88 GLU A C 1
ATOM 745 O O . GLU A 1 88 ? -52.199 -9.811 75.742 1.00 89.38 88 GLU A O 1
ATOM 750 N N . ALA A 1 89 ? -54.376 -9.919 76.295 1.00 89.50 89 ALA A N 1
ATOM 751 C CA . ALA A 1 89 ? -54.893 -9.592 74.969 1.00 89.50 89 ALA A CA 1
ATOM 752 C C . ALA A 1 89 ? -54.423 -8.206 74.500 1.00 89.50 89 ALA A C 1
ATOM 754 O O . ALA A 1 89 ? -53.868 -8.094 73.411 1.00 89.50 89 ALA A O 1
ATOM 755 N N . MET A 1 90 ? -54.520 -7.174 75.347 1.00 87.62 90 MET A N 1
ATOM 756 C CA . MET A 1 90 ? -54.021 -5.827 75.031 1.00 87.62 90 MET A CA 1
ATOM 757 C C . MET A 1 90 ? -52.500 -5.812 74.792 1.00 87.62 90 MET A C 1
ATOM 759 O O . MET A 1 90 ? -51.988 -5.114 73.913 1.00 87.62 90 MET A O 1
ATOM 763 N N . ARG A 1 91 ? -51.736 -6.598 75.562 1.00 89.88 91 ARG A N 1
ATOM 764 C CA . ARG A 1 91 ? -50.288 -6.743 75.345 1.00 89.88 91 ARG A CA 1
ATOM 765 C C . ARG A 1 91 ? -49.980 -7.432 74.020 1.00 89.88 91 ARG A C 1
ATOM 767 O O . ARG A 1 91 ? -49.030 -7.027 73.361 1.00 89.88 91 ARG A O 1
ATOM 774 N N . LEU A 1 92 ? -50.747 -8.449 73.637 1.00 89.88 92 LEU A N 1
ATOM 775 C CA . LEU A 1 92 ? -50.577 -9.135 72.357 1.00 89.88 92 LEU A CA 1
ATOM 776 C C . LEU A 1 92 ? -50.970 -8.238 71.180 1.00 89.88 92 LEU A C 1
ATOM 778 O O . LEU A 1 92 ? -50.228 -8.192 70.208 1.00 89.88 92 LEU A O 1
ATOM 782 N N . GLU A 1 93 ? -52.054 -7.474 71.292 1.00 89.00 93 GLU A N 1
ATOM 783 C CA . GLU A 1 93 ? -52.503 -6.527 70.264 1.00 89.00 93 GLU A CA 1
ATOM 784 C C . GLU A 1 93 ? -51.446 -5.444 70.012 1.00 89.00 93 GLU A C 1
ATOM 786 O O . GLU A 1 93 ? -50.971 -5.287 68.891 1.00 89.00 93 GLU A O 1
ATOM 791 N N . THR A 1 94 ? -50.941 -4.804 71.072 1.00 89.50 94 THR A N 1
ATOM 792 C CA . THR A 1 94 ? -49.851 -3.818 70.942 1.00 89.50 94 THR A CA 1
ATOM 793 C C . THR A 1 94 ? -48.538 -4.413 70.418 1.00 89.50 94 THR A C 1
ATOM 795 O O . THR A 1 94 ? -47.717 -3.683 69.857 1.00 89.50 94 THR A O 1
ATOM 798 N N . MET A 1 95 ? -48.291 -5.716 70.601 1.00 89.38 95 MET A N 1
ATOM 799 C CA . MET A 1 95 ? -47.146 -6.404 69.990 1.00 89.38 95 MET A CA 1
ATOM 800 C C . MET A 1 95 ? -47.393 -6.702 68.513 1.00 89.38 95 MET A C 1
ATOM 802 O O . MET A 1 95 ? -46.508 -6.409 67.713 1.00 89.38 95 MET A O 1
ATOM 806 N N . CYS A 1 96 ? -48.583 -7.186 68.147 1.00 91.25 96 CYS A N 1
ATOM 807 C CA . CYS A 1 96 ? -48.967 -7.432 66.757 1.00 91.25 96 CYS A CA 1
ATOM 808 C C . CYS A 1 96 ? -48.903 -6.137 65.942 1.00 91.25 96 CYS A C 1
ATOM 810 O O . CYS A 1 96 ? -48.212 -6.101 64.933 1.00 91.25 96 CYS A O 1
ATOM 812 N N . GLU A 1 97 ? -49.478 -5.033 66.428 1.00 91.19 97 GLU A N 1
ATOM 813 C CA . GLU A 1 97 ? -49.401 -3.726 65.753 1.00 91.19 97 GLU A CA 1
ATOM 814 C C . GLU A 1 97 ? -47.948 -3.263 65.538 1.00 91.19 97 GLU A C 1
ATOM 816 O O . GLU A 1 97 ? -47.595 -2.686 64.506 1.00 91.19 97 GLU A O 1
ATOM 821 N N . ARG A 1 98 ? -47.062 -3.521 66.511 1.00 89.88 98 ARG A N 1
ATOM 822 C CA . ARG A 1 98 ? -45.630 -3.203 66.392 1.00 89.88 98 ARG A CA 1
ATOM 823 C C . ARG A 1 98 ? -44.916 -4.108 65.397 1.00 89.88 98 ARG A C 1
ATOM 825 O O . ARG A 1 98 ? -43.976 -3.645 64.752 1.00 89.88 98 ARG A O 1
ATOM 832 N N . GLU A 1 99 ? -45.285 -5.379 65.326 1.00 90.25 99 GLU A N 1
ATOM 833 C CA . GLU A 1 99 ? -44.738 -6.333 64.363 1.00 90.25 99 GLU A CA 1
ATOM 834 C C . GLU A 1 99 ? -45.212 -5.996 62.948 1.00 90.25 99 GLU A C 1
ATOM 836 O O . GLU A 1 99 ? -44.367 -5.802 62.079 1.00 90.25 99 GLU A O 1
ATOM 841 N N . GLU A 1 100 ? -46.503 -5.743 62.745 1.00 92.50 100 GLU A N 1
ATOM 842 C CA . GLU A 1 100 ? -47.078 -5.295 61.471 1.00 92.50 100 GLU A CA 1
ATOM 843 C C . GLU A 1 100 ? -46.449 -3.980 60.986 1.00 92.50 100 GLU A C 1
ATOM 845 O O . GLU A 1 100 ? -46.074 -3.848 59.818 1.00 92.50 100 GLU A O 1
ATOM 850 N N . ALA A 1 101 ? -46.242 -3.007 61.882 1.00 93.50 101 ALA A N 1
ATOM 851 C CA . ALA A 1 101 ? -45.565 -1.758 61.536 1.00 93.50 101 ALA A CA 1
ATOM 852 C C . ALA A 1 101 ? -44.104 -1.984 61.104 1.00 93.50 101 ALA A C 1
ATOM 854 O O . ALA A 1 101 ? -43.624 -1.328 60.172 1.00 93.50 101 ALA A O 1
ATOM 855 N N . LYS A 1 102 ? -43.388 -2.916 61.752 1.00 93.56 102 LYS A N 1
ATOM 856 C CA . LYS A 1 102 ? -42.025 -3.299 61.352 1.00 93.56 102 LYS A CA 1
ATOM 857 C C . LYS A 1 102 ? -42.031 -4.021 60.014 1.00 93.56 102 LYS A C 1
ATOM 859 O O . LYS A 1 102 ? -41.206 -3.690 59.172 1.00 93.56 102 LYS A O 1
ATOM 864 N N . GLU A 1 103 ? -42.940 -4.965 59.801 1.00 94.00 103 GLU A N 1
ATOM 865 C CA . GLU A 1 103 ? -43.075 -5.702 58.542 1.00 94.00 103 GLU A CA 1
ATOM 866 C C . GLU A 1 103 ? -43.382 -4.765 57.375 1.00 94.00 103 GLU A C 1
ATOM 868 O O . GLU A 1 103 ? -42.720 -4.830 56.339 1.00 94.00 103 GLU A O 1
ATOM 873 N N . HIS A 1 104 ? -44.305 -3.820 57.562 1.00 94.62 104 HIS A N 1
ATOM 874 C CA . HIS A 1 104 ? -44.611 -2.797 56.566 1.00 94.62 104 HIS A CA 1
ATOM 875 C C . HIS A 1 104 ? -43.384 -1.932 56.243 1.00 94.62 104 HIS A C 1
ATOM 877 O O . HIS A 1 104 ? -43.081 -1.665 55.077 1.00 94.62 104 HIS A O 1
ATOM 883 N N . LEU A 1 105 ? -42.630 -1.522 57.266 1.00 95.44 105 LEU A N 1
ATOM 884 C CA . LEU A 1 105 ? -41.418 -0.728 57.080 1.00 95.44 105 LEU A CA 1
ATOM 885 C C . LEU A 1 105 ? -40.304 -1.539 56.398 1.00 95.44 105 LEU A C 1
ATOM 887 O O . LEU A 1 105 ? -39.639 -1.024 55.499 1.00 95.44 105 LEU A O 1
ATOM 891 N N . HIS A 1 106 ? -40.139 -2.812 56.762 1.00 95.19 106 HIS A N 1
ATOM 892 C CA . HIS A 1 106 ? -39.224 -3.742 56.104 1.00 95.19 106 HIS A CA 1
ATOM 893 C C . HIS A 1 106 ? -39.578 -3.934 54.632 1.00 95.19 106 HIS A C 1
ATOM 895 O O . HIS A 1 106 ? -38.680 -3.843 53.799 1.00 95.19 106 HIS A O 1
ATOM 901 N N . LYS A 1 107 ? -40.864 -4.108 54.307 1.00 97.31 107 LYS A N 1
ATOM 902 C CA . LYS A 1 107 ? -41.351 -4.246 52.932 1.00 97.31 107 LYS A CA 1
ATOM 903 C C . LYS A 1 107 ? -41.035 -3.013 52.083 1.00 97.31 107 LYS A C 1
ATOM 905 O O . LYS A 1 107 ? -40.482 -3.130 50.994 1.00 97.31 107 LYS A O 1
ATOM 910 N N . ILE A 1 108 ? -41.293 -1.813 52.605 1.00 97.00 108 ILE A N 1
ATOM 911 C CA . ILE A 1 108 ? -40.949 -0.568 51.899 1.00 97.00 108 ILE A CA 1
ATOM 912 C C . ILE A 1 108 ? -39.434 -0.447 51.698 1.00 97.00 108 ILE A C 1
ATOM 914 O O . ILE A 1 108 ? -38.972 0.029 50.658 1.00 97.00 108 ILE A O 1
ATOM 918 N N . LEU A 1 109 ? -38.640 -0.820 52.704 1.00 95.94 109 LEU A N 1
ATOM 9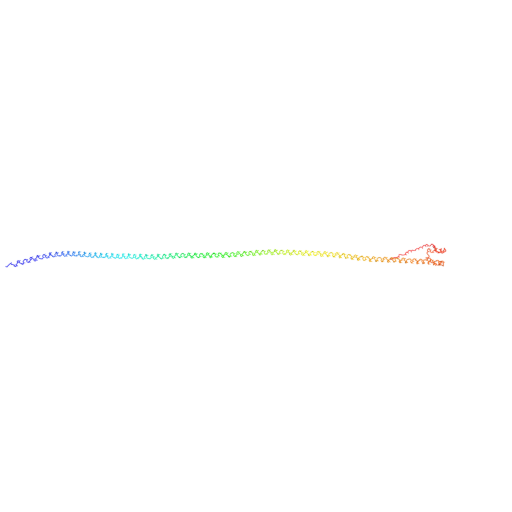19 C CA . LEU A 1 109 ? -37.185 -0.761 52.597 1.00 95.94 109 LEU A CA 1
ATOM 920 C C . LEU A 1 109 ? -36.650 -1.775 51.584 1.00 95.94 109 LEU A C 1
ATOM 922 O O . LEU A 1 109 ? -35.776 -1.404 50.803 1.00 95.94 109 LEU A O 1
ATOM 926 N N . SER A 1 110 ? -37.169 -3.006 51.553 1.00 95.50 110 SER A N 1
ATOM 927 C CA . SER A 1 110 ? -36.767 -4.005 50.559 1.00 95.50 110 SER A CA 1
ATOM 928 C C . SER A 1 110 ? -37.119 -3.550 49.147 1.00 95.50 110 SER A C 1
ATOM 930 O O . SER A 1 110 ? -36.235 -3.534 48.298 1.00 95.50 110 SER A O 1
ATOM 932 N N . GLU A 1 111 ? -38.338 -3.049 48.923 1.00 96.88 111 GLU A N 1
ATOM 933 C CA . GLU A 1 111 ? -38.766 -2.519 47.620 1.00 96.88 111 GLU A CA 1
ATOM 934 C C . GLU A 1 111 ? -37.866 -1.361 47.153 1.00 96.88 111 GLU A C 1
ATOM 936 O O . GLU A 1 111 ? -37.416 -1.327 46.009 1.00 96.88 111 GLU A O 1
ATOM 941 N N . LYS A 1 112 ? -37.517 -0.424 48.048 1.00 96.62 112 LYS A N 1
ATOM 942 C CA . LYS A 1 112 ? -36.590 0.678 47.724 1.00 96.62 112 LYS A CA 1
ATOM 943 C C . LYS A 1 112 ? -35.174 0.195 47.414 1.00 96.62 112 LYS A C 1
ATOM 945 O O . LYS A 1 112 ? -34.495 0.801 46.585 1.00 96.62 112 LYS A O 1
ATOM 950 N N . MET A 1 113 ? -34.698 -0.833 48.110 1.00 95.44 113 MET A N 1
ATOM 951 C CA . MET A 1 113 ? -33.371 -1.406 47.878 1.00 95.44 113 MET A CA 1
ATOM 952 C C . MET A 1 113 ? -33.322 -2.166 46.552 1.00 95.44 113 MET A C 1
ATOM 954 O O . MET A 1 113 ? -32.357 -2.014 45.807 1.00 95.44 113 MET A O 1
ATOM 958 N N . GLU A 1 114 ? -34.366 -2.928 46.235 1.00 95.44 114 GLU A N 1
ATOM 959 C CA . GLU A 1 114 ? -34.514 -3.632 44.961 1.00 95.44 114 GLU A CA 1
ATOM 960 C C . GLU A 1 114 ? -34.619 -2.657 43.790 1.00 95.44 114 GLU A C 1
ATOM 962 O O . GLU A 1 114 ? -33.868 -2.795 42.829 1.00 95.44 114 GLU A O 1
ATOM 967 N N . ALA A 1 115 ? -35.437 -1.606 43.901 1.00 97.00 115 ALA A N 1
ATOM 968 C CA . ALA A 1 115 ? -35.549 -0.583 42.862 1.00 97.00 115 ALA A CA 1
ATOM 969 C C . ALA A 1 115 ? -34.204 0.111 42.576 1.00 97.00 115 ALA A C 1
ATOM 971 O O . ALA A 1 115 ? -33.851 0.345 41.423 1.00 97.00 115 ALA A O 1
ATOM 972 N N . LYS A 1 116 ? -33.409 0.409 43.614 1.00 96.25 116 LYS A N 1
ATOM 973 C CA . LYS A 1 116 ? -32.061 0.974 43.431 1.00 96.25 116 LYS A CA 1
ATOM 974 C C . LYS A 1 116 ? -31.102 0.001 42.755 1.00 96.25 116 LYS A C 1
ATOM 976 O O . LYS A 1 116 ? -30.300 0.437 41.936 1.00 96.25 116 LYS A O 1
ATOM 981 N N . ARG A 1 117 ? -31.165 -1.289 43.099 1.00 94.19 117 ARG A N 1
ATOM 982 C CA . ARG A 1 117 ? -30.358 -2.323 42.433 1.00 94.19 117 ARG A CA 1
ATOM 983 C C . ARG A 1 117 ? -30.733 -2.440 40.962 1.00 94.19 117 ARG A C 1
ATOM 985 O O . ARG A 1 117 ? -29.845 -2.394 40.128 1.00 94.19 117 ARG A O 1
ATOM 992 N N . GLN A 1 118 ? -32.026 -2.474 40.649 1.00 95.25 118 GLN A N 1
ATOM 993 C CA . GLN A 1 118 ? -32.509 -2.502 39.267 1.00 95.25 118 GLN A CA 1
ATOM 994 C C . GLN A 1 118 ? -32.028 -1.284 38.475 1.00 95.25 118 GLN A C 1
ATOM 996 O O . GLN A 1 118 ? -31.491 -1.447 37.391 1.00 95.25 118 GLN A O 1
ATOM 1001 N N . GLN A 1 119 ? -32.112 -0.078 39.042 1.00 95.00 119 GLN A N 1
ATOM 1002 C CA . GLN A 1 119 ? -31.571 1.123 38.397 1.00 95.00 119 GLN A CA 1
ATOM 1003 C C . GLN A 1 119 ? -30.059 1.034 38.150 1.00 95.00 119 GLN A C 1
ATOM 1005 O O . GLN A 1 119 ? -29.576 1.491 37.119 1.00 95.00 119 GLN A O 1
ATOM 1010 N N . GLN A 1 120 ? -29.294 0.472 39.090 1.00 95.50 120 GLN A N 1
ATOM 1011 C CA . GLN A 1 120 ? -27.855 0.265 38.908 1.00 95.50 120 GLN A CA 1
ATOM 1012 C C . GLN A 1 120 ? -27.576 -0.749 37.799 1.00 95.50 120 GLN A C 1
ATOM 1014 O O . GLN A 1 120 ? -26.778 -0.454 36.918 1.00 95.50 120 GLN A O 1
ATOM 1019 N N . GLU A 1 121 ? -28.279 -1.880 37.799 1.00 96.12 121 GLU A N 1
ATOM 1020 C CA . GLU A 1 121 ? -28.162 -2.911 36.766 1.00 96.12 121 GLU A CA 1
ATOM 1021 C C . GLU A 1 121 ? -28.563 -2.384 35.382 1.00 96.12 121 GLU A C 1
ATOM 1023 O O . GLU A 1 121 ? -27.881 -2.660 34.404 1.00 96.12 121 GLU A O 1
ATOM 1028 N N . GLU A 1 122 ? -29.635 -1.597 35.271 1.00 96.19 122 GLU A N 1
ATOM 1029 C CA . GLU A 1 122 ? -30.040 -0.950 34.017 1.00 96.19 122 GLU A CA 1
ATOM 1030 C C . GLU A 1 122 ? -28.970 0.028 33.522 1.00 96.19 122 GLU A C 1
ATOM 1032 O O . GLU A 1 122 ? -28.603 0.011 32.349 1.00 96.19 122 GLU A O 1
ATOM 1037 N N . MET A 1 123 ? -28.416 0.849 34.417 1.00 94.44 123 MET A N 1
ATOM 1038 C CA . MET A 1 123 ? -27.330 1.769 34.074 1.00 94.44 123 MET A CA 1
ATOM 1039 C C . MET A 1 123 ? -26.047 1.036 33.671 1.00 94.44 123 MET A C 1
ATOM 1041 O O . MET A 1 123 ? -25.319 1.517 32.804 1.00 94.44 123 MET A O 1
ATOM 1045 N N . GLU A 1 124 ? -25.745 -0.096 34.304 1.00 95.56 124 GLU A N 1
ATOM 1046 C CA . GLU A 1 124 ? -24.616 -0.956 33.946 1.00 95.56 124 GLU A CA 1
ATOM 1047 C C . GLU A 1 124 ? -24.829 -1.597 32.573 1.00 95.56 124 GLU A C 1
ATOM 1049 O O . GLU A 1 124 ? -23.948 -1.472 31.727 1.00 95.56 124 GLU A O 1
ATOM 1054 N N . ARG A 1 125 ? -26.019 -2.141 32.290 1.00 97.19 125 ARG A N 1
ATOM 1055 C CA . ARG A 1 125 ? -26.371 -2.681 30.965 1.00 97.19 125 ARG A CA 1
ATOM 1056 C C . ARG A 1 125 ? -26.215 -1.643 29.863 1.00 97.19 125 ARG A C 1
ATOM 1058 O O . ARG A 1 125 ? -25.553 -1.914 28.872 1.00 97.19 125 ARG A O 1
ATOM 1065 N N . VAL A 1 126 ? -26.733 -0.430 30.061 1.00 97.69 126 VAL A N 1
ATOM 1066 C CA . VAL A 1 126 ? -26.596 0.654 29.072 1.00 97.69 126 VAL A CA 1
ATOM 1067 C C . VAL A 1 126 ? -25.126 1.026 28.844 1.00 97.69 126 VAL A C 1
ATOM 1069 O O . VAL A 1 126 ? -24.730 1.335 27.723 1.00 97.69 126 VAL A O 1
ATOM 1072 N N . ARG A 1 127 ? -24.284 0.992 29.886 1.00 95.81 127 ARG A N 1
ATOM 1073 C CA . ARG A 1 127 ? -22.837 1.233 29.737 1.00 95.81 127 ARG A CA 1
ATOM 1074 C C . ARG A 1 127 ? -22.142 0.110 28.976 1.00 95.81 127 ARG A C 1
ATOM 1076 O O . ARG A 1 127 ? -21.266 0.397 28.166 1.00 95.81 127 ARG A O 1
ATOM 1083 N N . GLU A 1 128 ? -22.498 -1.139 29.255 1.00 96.12 128 GLU A N 1
ATOM 1084 C CA . GLU A 1 128 ? -21.970 -2.310 28.552 1.00 96.12 128 GLU A CA 1
ATOM 1085 C C . GLU A 1 128 ? -22.371 -2.294 27.074 1.00 96.12 128 GLU A C 1
ATOM 1087 O O . GLU A 1 128 ? -21.513 -2.476 26.210 1.00 96.12 128 GLU A O 1
ATOM 1092 N N . GLU A 1 129 ? -23.637 -1.990 26.782 1.00 97.31 129 GLU A N 1
ATOM 1093 C CA . GLU A 1 129 ? -24.162 -1.810 25.426 1.00 97.31 129 GLU A CA 1
ATOM 1094 C C . GLU A 1 129 ? -23.397 -0.705 24.693 1.00 97.31 129 GLU A C 1
ATOM 1096 O O . GLU A 1 129 ? -22.799 -0.977 23.651 1.00 97.31 129 GLU A O 1
ATOM 1101 N N . LEU A 1 130 ? -23.291 0.493 25.280 1.00 97.69 130 LEU A N 1
ATOM 1102 C CA . LEU A 1 130 ? -22.538 1.602 24.688 1.00 97.69 130 LEU A CA 1
ATOM 1103 C C . LEU A 1 130 ? -21.077 1.219 24.416 1.00 97.69 130 LEU A C 1
ATOM 1105 O O . LEU A 1 130 ? -20.547 1.505 23.347 1.00 97.69 130 LEU A O 1
ATOM 1109 N N . HIS A 1 131 ? -20.423 0.540 25.360 1.00 97.00 131 HIS A N 1
ATOM 1110 C CA . HIS A 1 131 ? -19.047 0.097 25.172 1.00 97.00 131 HIS A CA 1
ATOM 1111 C C . HIS A 1 131 ? -18.915 -0.911 24.023 1.00 97.00 131 HIS A C 1
ATOM 1113 O O . HIS A 1 131 ? -17.958 -0.846 23.248 1.00 97.00 131 HIS A O 1
ATOM 1119 N N . SER A 1 132 ? -19.865 -1.840 23.898 1.00 95.69 132 SER A N 1
ATOM 1120 C CA . SER A 1 132 ? -19.884 -2.809 22.801 1.00 95.69 132 SER A CA 1
ATOM 1121 C C . SER A 1 132 ? -20.113 -2.135 21.444 1.00 95.69 132 SER A C 1
ATOM 1123 O O . SER A 1 132 ? -19.392 -2.432 20.491 1.00 95.69 132 SER A O 1
ATOM 1125 N N . GLU A 1 133 ? -21.015 -1.154 21.372 1.00 94.56 133 GLU A N 1
ATOM 1126 C CA . GLU A 1 133 ? -21.273 -0.370 20.163 1.00 94.56 133 GLU A CA 1
ATOM 1127 C C . GLU A 1 133 ? -20.048 0.457 19.756 1.00 94.56 133 GLU A C 1
ATOM 1129 O O . GLU A 1 133 ? -19.641 0.424 18.595 1.00 94.56 133 GLU A O 1
ATOM 1134 N N . GLU A 1 134 ? -19.387 1.130 20.703 1.00 96.06 134 GLU A N 1
ATOM 1135 C CA . GLU A 1 134 ? -18.142 1.867 20.449 1.00 96.06 134 GLU A CA 1
ATOM 1136 C C . GLU A 1 134 ? -17.039 0.952 19.892 1.00 96.06 134 GLU A C 1
ATOM 1138 O O . GLU A 1 134 ? -16.305 1.330 18.969 1.00 96.06 134 GLU A O 1
ATOM 1143 N N . GLN A 1 135 ? -16.914 -0.268 20.426 1.00 93.19 135 GLN A N 1
ATOM 1144 C CA . GLN A 1 135 ? -15.977 -1.258 19.898 1.00 93.19 135 GLN A CA 1
ATOM 1145 C C . GLN A 1 135 ? -16.347 -1.669 18.470 1.00 93.19 135 GLN A C 1
ATOM 1147 O O . GLN A 1 135 ? -15.473 -1.677 17.596 1.00 93.19 135 GLN A O 1
ATOM 1152 N N . GLU A 1 136 ? -17.616 -1.980 18.205 1.00 93.88 136 GLU A N 1
ATOM 1153 C CA . GLU A 1 136 ? -18.093 -2.320 16.863 1.00 93.88 136 GLU A CA 1
ATOM 1154 C C . GLU A 1 136 ? -17.845 -1.190 15.863 1.00 93.88 136 GLU A C 1
ATOM 1156 O O . GLU A 1 136 ? -17.339 -1.433 14.765 1.00 93.88 136 GLU A O 1
ATOM 1161 N N . GLU A 1 137 ? -18.138 0.056 16.229 1.00 93.19 137 GLU A N 1
ATOM 1162 C CA . GLU A 1 137 ? -17.858 1.219 15.392 1.00 93.19 137 GLU A CA 1
ATOM 1163 C C . GLU A 1 137 ? -16.361 1.370 15.123 1.00 93.19 137 GLU A C 1
ATOM 1165 O O . GLU A 1 137 ? -15.951 1.604 13.980 1.00 93.19 137 GLU A O 1
ATOM 1170 N N . ALA A 1 138 ? -15.517 1.169 16.137 1.00 97.25 138 ALA A N 1
ATOM 1171 C CA . ALA A 1 138 ? -14.071 1.178 15.963 1.00 97.25 138 ALA A CA 1
ATOM 1172 C C . ALA A 1 138 ? -13.605 0.067 15.006 1.00 97.25 138 ALA A C 1
ATOM 1174 O O . ALA A 1 138 ? -12.695 0.291 14.200 1.00 97.25 138 ALA A O 1
ATOM 1175 N N . HIS A 1 139 ? -14.221 -1.117 15.054 1.00 94.81 139 HIS A N 1
ATOM 1176 C CA . HIS A 1 139 ? -13.972 -2.197 14.099 1.00 94.81 139 HIS A CA 1
ATOM 1177 C C . HIS A 1 139 ? -14.416 -1.821 12.679 1.00 94.81 139 HIS A C 1
ATOM 1179 O O . HIS A 1 139 ? -13.598 -1.905 11.760 1.00 94.81 139 HIS A O 1
ATOM 1185 N N . ARG A 1 140 ? -15.628 -1.284 12.499 1.00 95.31 140 ARG A N 1
ATOM 1186 C CA . ARG A 1 140 ? -16.121 -0.793 11.196 1.00 95.31 140 ARG A CA 1
ATOM 1187 C C . ARG A 1 140 ? -15.191 0.268 10.605 1.00 95.31 140 ARG A C 1
ATOM 1189 O O . ARG A 1 140 ? -14.833 0.210 9.431 1.00 95.31 140 ARG A O 1
ATOM 1196 N N . GLN A 1 141 ? -14.718 1.215 11.417 1.00 94.81 141 GLN A N 1
ATOM 1197 C CA . GLN A 1 141 ? -13.757 2.227 10.968 1.00 94.81 141 GLN A CA 1
ATOM 1198 C C . GLN A 1 141 ? -12.407 1.626 10.555 1.00 94.81 141 GLN A C 1
ATOM 1200 O O . GLN A 1 141 ? -11.778 2.126 9.618 1.00 94.81 141 GLN A O 1
ATOM 1205 N N . LYS A 1 142 ? -11.927 0.580 11.242 1.00 96.50 142 LYS A N 1
ATOM 1206 C CA . LYS A 1 142 ? -10.702 -0.134 10.844 1.00 96.50 142 LYS A CA 1
ATOM 1207 C C . LYS A 1 142 ? -10.889 -0.804 9.484 1.00 96.50 142 LYS A C 1
ATOM 1209 O O . LYS A 1 142 ? -10.038 -0.614 8.617 1.00 96.50 142 LYS A O 1
ATOM 1214 N N . GLU A 1 143 ? -12.009 -1.486 9.266 1.00 95.75 143 GLU A N 1
ATOM 1215 C CA . GLU A 1 143 ? -12.333 -2.119 7.982 1.00 95.75 143 GLU A CA 1
ATOM 1216 C C . GLU A 1 143 ? -12.409 -1.096 6.843 1.00 95.75 143 GLU A C 1
ATOM 1218 O O . GLU A 1 143 ? -11.792 -1.292 5.794 1.00 95.75 143 GLU A O 1
ATOM 1223 N N . ILE A 1 144 ? -13.072 0.046 7.064 1.00 96.38 144 ILE A N 1
ATOM 1224 C CA . ILE A 1 144 ? -13.125 1.146 6.088 1.00 96.38 144 ILE A CA 1
ATOM 1225 C C . ILE A 1 144 ? -11.710 1.633 5.753 1.00 96.38 144 ILE A C 1
ATOM 1227 O O . ILE A 1 144 ? -11.356 1.736 4.579 1.00 96.38 144 ILE A O 1
ATOM 1231 N N . LYS A 1 145 ? -10.857 1.867 6.759 1.00 96.38 145 LYS A N 1
ATOM 1232 C CA . LYS A 1 145 ? -9.463 2.303 6.551 1.00 96.38 145 LYS A CA 1
ATOM 1233 C C . LYS A 1 145 ? -8.634 1.263 5.793 1.00 96.38 145 LYS A C 1
ATOM 1235 O O . LYS A 1 145 ? -7.787 1.630 4.979 1.00 96.38 145 LYS A O 1
ATOM 1240 N N . GLU A 1 146 ? -8.839 -0.026 6.045 1.00 97.06 146 GLU A N 1
ATOM 1241 C CA . GLU A 1 146 ? -8.173 -1.098 5.300 1.00 97.06 146 GLU A CA 1
ATOM 1242 C C . GLU A 1 146 ? -8.639 -1.160 3.845 1.00 97.06 146 GLU A C 1
ATOM 1244 O O . GLU A 1 146 ? -7.811 -1.282 2.937 1.00 97.06 146 GLU A O 1
ATOM 1249 N N . MET A 1 147 ? -9.943 -1.020 3.608 1.00 95.50 147 MET A N 1
ATOM 1250 C CA . MET A 1 147 ? -10.508 -0.955 2.263 1.00 95.50 147 MET A CA 1
ATOM 1251 C C . MET A 1 147 ? -10.011 0.279 1.508 1.00 95.50 147 MET A C 1
ATOM 1253 O O . MET A 1 147 ? -9.571 0.153 0.365 1.00 95.50 147 MET A O 1
ATOM 1257 N N . GLU A 1 148 ? -9.955 1.446 2.152 1.00 96.38 148 GLU A N 1
ATOM 1258 C CA . GLU A 1 148 ? -9.346 2.648 1.582 1.00 96.38 148 GLU A CA 1
ATOM 1259 C C . GLU A 1 148 ? -7.876 2.431 1.220 1.00 96.38 148 GLU A C 1
ATOM 1261 O O . GLU A 1 148 ? -7.458 2.812 0.128 1.00 96.38 148 GLU A O 1
ATOM 1266 N N . LYS A 1 149 ? -7.078 1.797 2.089 1.00 97.25 149 LYS A N 1
ATOM 1267 C CA . LYS A 1 149 ? -5.673 1.476 1.785 1.00 97.25 149 LYS A CA 1
ATOM 1268 C C . LYS A 1 149 ? -5.554 0.558 0.569 1.00 97.25 149 LYS A C 1
ATOM 1270 O O . LYS A 1 149 ? -4.711 0.815 -0.288 1.00 97.25 149 LYS A O 1
ATOM 1275 N N . LYS A 1 150 ? -6.404 -0.470 0.456 1.00 97.56 150 LYS A N 1
ATOM 1276 C CA . LYS A 1 150 ? -6.444 -1.370 -0.712 1.00 97.56 150 LYS A CA 1
ATOM 1277 C C . LYS A 1 150 ? -6.807 -0.613 -1.993 1.00 97.56 150 LYS A C 1
ATOM 1279 O O . LYS A 1 150 ? -6.150 -0.798 -3.016 1.00 97.56 150 LYS A O 1
ATOM 1284 N N . ILE A 1 151 ? -7.808 0.267 -1.931 1.00 97.19 151 ILE A N 1
ATOM 1285 C CA . ILE A 1 151 ? -8.231 1.103 -3.064 1.00 97.19 151 ILE A CA 1
ATOM 1286 C C . ILE A 1 151 ? -7.110 2.062 -3.475 1.00 97.19 151 ILE A C 1
ATOM 1288 O O . ILE A 1 151 ? -6.756 2.109 -4.652 1.00 97.19 151 ILE A O 1
ATOM 1292 N N . ARG A 1 152 ? -6.504 2.775 -2.517 1.00 96.75 152 ARG A N 1
ATOM 1293 C CA . ARG A 1 152 ? -5.367 3.676 -2.764 1.00 96.75 152 ARG A CA 1
ATOM 1294 C C . ARG A 1 152 ? -4.201 2.924 -3.392 1.00 96.75 152 ARG A C 1
ATOM 1296 O O . ARG A 1 152 ? -3.677 3.374 -4.400 1.00 96.75 152 ARG A O 1
ATOM 1303 N N . HIS A 1 153 ? -3.847 1.755 -2.861 1.00 96.44 153 HIS A N 1
ATOM 1304 C CA . HIS A 1 153 ? -2.779 0.932 -3.422 1.00 96.44 153 HIS A CA 1
ATOM 1305 C C . HIS A 1 153 ? -3.070 0.526 -4.873 1.00 96.44 153 HIS A C 1
ATOM 1307 O O . HIS A 1 153 ? -2.207 0.676 -5.736 1.00 96.44 153 HIS A O 1
ATOM 1313 N N . ARG A 1 154 ? -4.298 0.082 -5.173 1.00 97.06 154 ARG A N 1
ATOM 1314 C CA . ARG A 1 154 ? -4.709 -0.263 -6.541 1.00 97.06 154 ARG A CA 1
ATOM 1315 C C . ARG A 1 154 ? -4.637 0.938 -7.488 1.00 97.06 154 ARG A C 1
ATOM 1317 O O . ARG A 1 154 ? -4.140 0.788 -8.600 1.00 97.06 154 ARG A O 1
ATOM 1324 N N . LEU A 1 155 ? -5.097 2.111 -7.049 1.00 96.69 155 LEU A N 1
ATOM 1325 C CA . LEU A 1 155 ? -5.007 3.359 -7.813 1.00 96.69 155 LEU A CA 1
ATOM 1326 C C . LEU A 1 155 ? -3.554 3.745 -8.092 1.00 96.69 155 LEU A C 1
ATOM 1328 O O . LEU A 1 155 ? -3.217 4.022 -9.239 1.00 96.69 155 LEU A O 1
ATOM 1332 N N . THR A 1 156 ? -2.682 3.692 -7.083 1.00 96.81 156 THR A N 1
ATOM 1333 C CA . THR A 1 156 ? -1.251 3.962 -7.260 1.00 96.81 156 THR A CA 1
ATOM 1334 C C . THR A 1 156 ? -0.627 2.986 -8.253 1.00 96.81 156 THR A C 1
ATOM 1336 O O . THR A 1 156 ? 0.088 3.420 -9.144 1.00 96.81 156 THR A O 1
ATOM 1339 N N . MET A 1 157 ? -0.928 1.685 -8.171 1.00 96.12 157 MET A N 1
ATOM 1340 C CA . MET A 1 157 ? -0.423 0.697 -9.139 1.00 96.12 157 MET A CA 1
ATOM 1341 C C . MET A 1 157 ? -0.931 0.943 -10.565 1.00 96.12 157 MET A C 1
ATOM 1343 O O . MET A 1 157 ? -0.208 0.725 -11.535 1.00 96.12 157 MET A O 1
ATOM 1347 N N . GLN A 1 158 ? -2.172 1.408 -10.713 1.00 96.50 158 GLN A N 1
ATOM 1348 C CA . GLN A 1 158 ? -2.710 1.780 -12.017 1.00 96.50 158 GLN A CA 1
ATOM 1349 C C . GLN A 1 158 ? -2.005 3.020 -12.581 1.00 96.50 158 GLN A C 1
ATOM 1351 O O . GLN A 1 158 ? -1.624 3.015 -13.751 1.00 96.50 158 GLN A O 1
ATOM 1356 N N . GLN A 1 159 ? -1.802 4.051 -11.757 1.00 96.44 159 GLN A N 1
ATOM 1357 C CA . GLN A 1 159 ? -1.090 5.272 -12.137 1.00 96.44 159 GLN A CA 1
ATOM 1358 C C . GLN A 1 159 ? 0.360 4.973 -12.526 1.00 96.44 159 GLN A C 1
ATOM 1360 O O . GLN A 1 159 ? 0.785 5.363 -13.608 1.00 96.44 159 GLN A O 1
ATOM 1365 N N . THR A 1 160 ? 1.091 4.194 -11.725 1.00 95.56 160 THR A N 1
ATOM 1366 C CA . THR A 1 160 ? 2.481 3.834 -12.042 1.00 95.56 160 THR A CA 1
ATOM 1367 C C . THR A 1 160 ? 2.580 3.012 -13.324 1.00 95.56 160 THR A C 1
ATOM 1369 O O . THR A 1 160 ? 3.501 3.213 -14.111 1.00 95.56 160 THR A O 1
ATOM 1372 N N . CYS A 1 161 ? 1.626 2.113 -13.585 1.00 96.06 161 CYS A N 1
ATOM 1373 C CA . CYS A 1 161 ? 1.566 1.382 -14.849 1.00 96.06 161 CYS A CA 1
ATOM 1374 C C . CYS A 1 161 ? 1.346 2.333 -16.039 1.00 96.06 161 CYS A C 1
ATOM 1376 O O . CYS A 1 161 ? 2.054 2.237 -17.041 1.00 96.06 161 CYS A O 1
ATOM 1378 N N . GLN A 1 162 ? 0.414 3.286 -15.920 1.00 95.19 162 GLN A N 1
ATOM 1379 C CA . GLN A 1 162 ? 0.164 4.296 -16.955 1.00 95.19 162 GLN A CA 1
ATOM 1380 C C . GLN A 1 162 ? 1.400 5.166 -17.213 1.00 95.19 162 GLN A C 1
ATOM 1382 O O . GLN A 1 162 ? 1.797 5.332 -18.365 1.00 95.19 162 GLN A O 1
ATOM 1387 N N . GLU A 1 163 ? 2.054 5.652 -16.158 1.00 95.62 163 GLU A N 1
ATOM 1388 C CA . GLU A 1 163 ? 3.293 6.430 -16.244 1.00 95.62 163 GLU A CA 1
ATOM 1389 C C . GLU A 1 163 ? 4.423 5.632 -16.905 1.00 95.62 163 GLU A C 1
ATOM 1391 O O . GLU A 1 163 ? 5.115 6.144 -17.783 1.00 95.62 163 GLU A O 1
ATOM 1396 N N . GLN A 1 164 ? 4.590 4.354 -16.548 1.00 94.50 164 GLN A N 1
ATOM 1397 C CA . GLN A 1 164 ? 5.590 3.482 -17.168 1.00 94.50 164 GLN A CA 1
ATOM 1398 C C . GLN A 1 164 ? 5.317 3.246 -18.654 1.00 94.50 164 GLN A C 1
ATOM 1400 O O . GLN A 1 164 ? 6.258 3.204 -19.449 1.00 94.50 164 GLN A O 1
ATOM 1405 N N . MET A 1 165 ? 4.053 3.071 -19.044 1.00 93.94 165 MET A N 1
ATOM 1406 C CA . MET A 1 165 ? 3.678 2.903 -20.448 1.00 93.94 165 MET A CA 1
ATOM 1407 C C . MET A 1 165 ? 3.932 4.185 -21.243 1.00 93.94 165 MET A C 1
ATOM 1409 O O . MET A 1 165 ? 4.575 4.114 -22.290 1.00 93.94 165 MET A O 1
ATOM 1413 N N . ALA A 1 166 ? 3.538 5.343 -20.707 1.00 96.62 166 ALA A N 1
ATOM 1414 C CA . ALA A 1 166 ? 3.821 6.643 -21.311 1.00 96.62 166 ALA A CA 1
ATOM 1415 C C . ALA A 1 166 ? 5.334 6.889 -21.444 1.00 96.62 166 ALA A C 1
ATOM 1417 O O . ALA A 1 166 ? 5.815 7.288 -22.501 1.00 96.62 166 ALA A O 1
ATOM 1418 N N . PHE A 1 167 ? 6.118 6.570 -20.411 1.00 95.50 167 PHE A N 1
ATOM 1419 C CA . PHE A 1 167 ? 7.574 6.698 -20.451 1.00 95.50 167 PHE A CA 1
ATOM 1420 C C . PHE A 1 167 ? 8.217 5.788 -21.509 1.00 95.50 167 PHE A C 1
ATOM 1422 O O . PHE A 1 167 ? 9.112 6.215 -22.239 1.00 95.50 167 PHE A O 1
ATOM 1429 N N . LYS A 1 168 ? 7.754 4.537 -21.636 1.00 97.19 168 LYS A N 1
ATOM 1430 C CA . LYS A 1 168 ? 8.219 3.613 -22.685 1.00 97.19 168 LYS A CA 1
ATOM 1431 C C . LYS A 1 168 ? 7.875 4.114 -24.086 1.00 97.19 168 LYS A C 1
ATOM 1433 O O . LYS A 1 168 ? 8.686 3.957 -24.995 1.00 97.19 168 LYS A O 1
ATOM 1438 N N . GLU A 1 169 ? 6.692 4.690 -24.267 1.00 94.50 169 GLU A N 1
ATOM 1439 C CA . GLU A 1 169 ? 6.267 5.250 -25.549 1.00 94.50 169 GLU A CA 1
ATOM 1440 C C . GLU A 1 169 ? 7.103 6.472 -25.934 1.00 94.50 169 GLU A C 1
ATOM 1442 O O . GLU A 1 169 ? 7.623 6.519 -27.048 1.00 94.50 169 GLU A O 1
ATOM 1447 N N . MET A 1 170 ? 7.346 7.382 -24.986 1.00 93.62 170 MET A N 1
ATOM 1448 C CA . MET A 1 170 ? 8.247 8.522 -25.176 1.00 93.62 170 MET A CA 1
ATOM 1449 C C . MET A 1 170 ? 9.661 8.076 -25.553 1.00 93.62 170 MET A C 1
ATOM 1451 O O . MET A 1 170 ? 10.247 8.615 -26.489 1.00 93.62 170 MET A O 1
ATOM 1455 N N . ARG A 1 171 ? 10.200 7.049 -24.881 1.00 95.06 171 ARG A N 1
ATOM 1456 C CA . ARG A 1 171 ? 11.504 6.471 -25.238 1.00 95.06 171 ARG A CA 1
ATOM 1457 C C . ARG A 1 171 ? 11.522 5.889 -26.647 1.00 95.06 171 ARG A C 1
ATOM 1459 O O . ARG A 1 171 ? 12.449 6.161 -27.395 1.00 95.06 171 ARG A O 1
ATOM 1466 N N . ARG A 1 172 ? 10.494 5.124 -27.022 1.00 94.81 172 ARG A N 1
ATOM 1467 C CA . ARG A 1 172 ? 10.390 4.550 -28.369 1.00 94.81 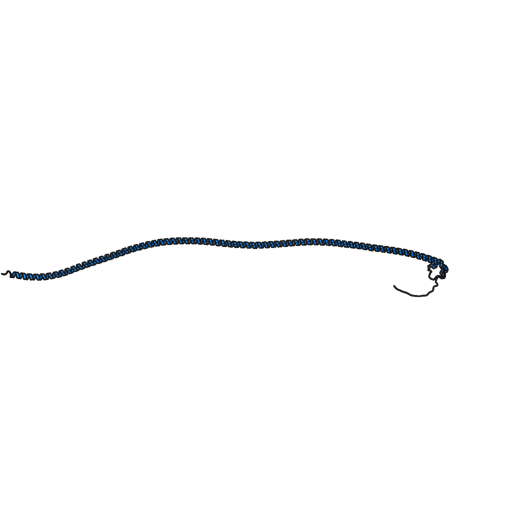172 ARG A CA 1
ATOM 1468 C C . ARG A 1 172 ? 10.300 5.638 -29.438 1.00 94.81 172 ARG A C 1
ATOM 1470 O O . ARG A 1 172 ? 10.843 5.456 -30.521 1.00 94.81 172 ARG A O 1
ATOM 1477 N N . GLN A 1 173 ? 9.590 6.732 -29.168 1.00 92.38 173 GLN A N 1
ATOM 1478 C CA . GLN A 1 173 ? 9.504 7.841 -30.112 1.00 92.38 173 GLN A CA 1
ATOM 1479 C C . GLN A 1 173 ? 10.857 8.541 -30.267 1.00 92.38 173 GLN A C 1
ATOM 1481 O O . GLN A 1 173 ? 11.291 8.742 -31.393 1.00 92.38 173 GLN A O 1
ATOM 1486 N N . ALA A 1 174 ? 11.563 8.802 -29.164 1.00 95.56 174 ALA A N 1
ATOM 1487 C CA . ALA A 1 174 ? 12.912 9.361 -29.212 1.00 95.56 174 ALA A CA 1
ATOM 1488 C C . ALA A 1 174 ? 13.888 8.461 -29.995 1.00 95.56 174 ALA A C 1
ATOM 1490 O O . ALA A 1 174 ? 14.604 8.951 -30.858 1.00 95.56 174 ALA A O 1
ATOM 1491 N N . GLU A 1 175 ? 13.857 7.142 -29.770 1.00 94.69 175 GLU A N 1
ATOM 1492 C CA . GLU A 1 175 ? 14.676 6.176 -30.521 1.00 94.69 175 GLU A CA 1
ATOM 1493 C C . GLU A 1 175 ? 14.357 6.204 -32.029 1.00 94.69 175 GLU A C 1
ATOM 1495 O O . GLU A 1 175 ? 15.267 6.173 -32.854 1.00 94.69 175 GLU A O 1
ATOM 1500 N N . LYS A 1 176 ? 13.078 6.326 -32.415 1.00 95.19 176 LYS A N 1
ATOM 1501 C CA . LYS A 1 176 ? 12.691 6.490 -33.829 1.00 95.19 176 LYS A CA 1
ATOM 1502 C C . LYS A 1 176 ? 13.203 7.798 -34.420 1.00 95.19 176 LYS A C 1
ATOM 1504 O O . LYS A 1 176 ? 13.711 7.791 -35.538 1.00 95.19 176 LYS A O 1
ATOM 1509 N N . ASP A 1 177 ? 13.073 8.900 -33.689 1.00 96.06 177 ASP A N 1
ATOM 1510 C CA . ASP A 1 177 ? 13.529 10.212 -34.146 1.00 96.06 177 ASP A CA 1
ATOM 1511 C C . ASP A 1 177 ? 15.063 10.217 -34.322 1.00 96.06 177 ASP A C 1
ATOM 1513 O O . ASP A 1 177 ? 15.579 10.744 -35.313 1.00 96.06 177 ASP A O 1
ATOM 1517 N N . GLU A 1 178 ? 15.796 9.559 -33.415 1.00 94.56 178 GLU A N 1
ATOM 1518 C CA . GLU A 1 178 ? 17.242 9.322 -33.515 1.00 94.56 178 GLU A CA 1
ATOM 1519 C C . GLU A 1 178 ? 17.603 8.434 -34.717 1.00 94.56 178 GLU A C 1
ATOM 1521 O O . GLU A 1 178 ? 18.507 8.778 -35.484 1.00 94.56 178 GLU A O 1
ATOM 1526 N N . GLU A 1 179 ? 16.887 7.326 -34.939 1.00 94.62 179 GLU A N 1
ATOM 1527 C CA . GLU A 1 179 ? 17.074 6.472 -36.117 1.00 94.62 179 GLU A CA 1
ATOM 1528 C C . GLU A 1 179 ? 16.821 7.233 -37.424 1.00 94.62 179 GLU A C 1
ATOM 1530 O O . GLU A 1 179 ? 17.577 7.086 -38.386 1.00 94.62 179 GLU A O 1
ATOM 1535 N N . GLU A 1 180 ? 15.768 8.047 -37.492 1.00 95.06 180 GLU A N 1
ATOM 1536 C CA . GLU A 1 180 ? 15.460 8.862 -38.665 1.00 95.06 180 GLU A CA 1
ATOM 1537 C C . GLU A 1 180 ? 16.526 9.929 -38.910 1.00 95.06 180 GLU A C 1
ATOM 1539 O O . GLU A 1 180 ? 16.933 10.141 -40.058 1.00 95.06 180 GLU A O 1
ATOM 1544 N N . ALA A 1 181 ? 17.009 10.581 -37.851 1.00 95.94 181 ALA A N 1
ATOM 1545 C CA . ALA A 1 181 ? 18.120 11.520 -37.936 1.00 95.94 181 ALA A CA 1
ATOM 1546 C C . ALA A 1 181 ? 19.388 10.821 -38.448 1.00 95.94 181 ALA A C 1
ATOM 1548 O O . ALA A 1 181 ? 20.028 11.306 -39.384 1.00 95.94 181 ALA A O 1
ATOM 1549 N N . PHE A 1 182 ? 19.703 9.640 -37.914 1.00 95.31 182 PHE A N 1
ATOM 1550 C CA . PHE A 1 182 ? 20.834 8.833 -38.358 1.00 95.31 182 PHE A CA 1
ATOM 1551 C C . PHE A 1 182 ? 20.699 8.409 -39.826 1.00 95.31 182 PHE A C 1
ATOM 1553 O O . PHE A 1 182 ? 21.643 8.568 -40.602 1.00 95.31 182 PHE A O 1
ATOM 1560 N N . ARG A 1 183 ? 19.517 7.940 -40.252 1.00 96.12 183 ARG A N 1
ATOM 1561 C CA . ARG A 1 183 ? 19.241 7.597 -41.657 1.00 96.12 183 ARG A CA 1
ATOM 1562 C C . ARG A 1 183 ? 19.441 8.799 -42.574 1.00 96.12 183 ARG A C 1
ATOM 1564 O O . ARG A 1 183 ? 20.075 8.648 -43.613 1.00 96.12 183 ARG A O 1
ATOM 1571 N N . LYS A 1 184 ? 18.954 9.987 -42.199 1.00 96.25 184 LYS A N 1
ATOM 1572 C CA . LYS A 1 184 ? 19.148 11.223 -42.980 1.00 96.25 184 LYS A CA 1
ATOM 1573 C C . LYS A 1 184 ? 20.629 11.571 -43.125 1.00 96.25 184 LYS A C 1
ATOM 1575 O O . LYS A 1 184 ? 21.072 11.847 -44.237 1.00 96.25 184 LYS A O 1
ATOM 1580 N N . ILE A 1 185 ? 21.396 11.505 -42.035 1.00 96.44 185 ILE A N 1
ATOM 1581 C CA . ILE A 1 185 ? 22.848 11.746 -42.054 1.00 96.44 185 ILE A CA 1
ATOM 1582 C C . ILE A 1 185 ? 23.551 10.726 -42.956 1.00 96.44 185 ILE A C 1
ATOM 1584 O O . ILE A 1 185 ? 24.391 11.101 -43.771 1.00 96.44 185 ILE A O 1
ATOM 1588 N N . MET A 1 186 ? 23.192 9.444 -42.856 1.00 95.00 186 MET A N 1
ATOM 1589 C CA . MET A 1 186 ? 23.791 8.404 -43.694 1.00 95.00 186 MET A CA 1
ATOM 1590 C C . MET A 1 186 ? 23.463 8.568 -45.170 1.00 95.00 186 MET A C 1
ATOM 1592 O O . MET A 1 186 ? 24.367 8.483 -45.995 1.00 95.00 186 MET A O 1
ATOM 1596 N N . MET A 1 187 ? 22.213 8.876 -45.505 1.00 94.00 187 MET A N 1
ATOM 1597 C CA . MET A 1 187 ? 21.818 9.163 -46.884 1.00 94.00 187 MET A CA 1
ATOM 1598 C C . MET A 1 187 ? 22.564 10.376 -47.450 1.00 94.00 187 MET A C 1
ATOM 1600 O O . MET A 1 187 ? 23.021 10.327 -48.589 1.00 94.00 187 MET A O 1
ATOM 1604 N N . ALA A 1 188 ? 22.740 11.438 -46.657 1.00 96.75 188 ALA A N 1
ATOM 1605 C CA . ALA A 1 188 ? 23.515 12.607 -47.068 1.00 96.75 188 ALA A CA 1
ATOM 1606 C C . ALA A 1 188 ? 24.986 12.251 -47.327 1.00 96.75 188 ALA A C 1
ATOM 1608 O O . ALA A 1 188 ? 25.521 12.613 -48.372 1.00 96.75 188 ALA A O 1
ATOM 1609 N N . LYS A 1 189 ? 25.611 11.475 -46.432 1.00 96.56 189 LYS A N 1
ATOM 1610 C CA . LYS A 1 189 ? 26.993 11.016 -46.609 1.00 96.56 189 LYS A CA 1
ATOM 1611 C C . LYS A 1 189 ? 27.160 10.177 -47.878 1.00 96.56 189 LYS A C 1
ATOM 1613 O O . LYS A 1 189 ? 28.072 10.438 -48.652 1.00 96.56 189 LYS A O 1
ATOM 1618 N N . PHE A 1 190 ? 26.271 9.210 -48.119 1.00 93.38 190 PHE A N 1
ATOM 1619 C CA . PHE A 1 190 ? 26.328 8.397 -49.338 1.00 93.38 190 PHE A CA 1
ATOM 1620 C C . PHE A 1 190 ? 26.170 9.248 -50.601 1.00 93.38 190 PHE A C 1
ATOM 1622 O O . PHE A 1 190 ? 26.918 9.062 -51.553 1.00 93.38 190 PHE A O 1
ATOM 1629 N N . ALA A 1 191 ? 25.264 10.229 -50.600 1.00 95.56 191 ALA A N 1
ATOM 1630 C CA . ALA A 1 191 ? 25.107 11.140 -51.732 1.00 95.56 191 ALA A CA 1
ATOM 1631 C C . ALA A 1 191 ? 26.357 12.011 -51.976 1.00 95.56 191 ALA A C 1
ATOM 1633 O O . ALA A 1 191 ? 26.710 12.289 -53.126 1.00 95.56 191 ALA A O 1
ATOM 1634 N N . GLU A 1 192 ? 27.035 12.450 -50.912 1.00 93.81 192 GLU A N 1
ATOM 1635 C CA . GLU A 1 192 ? 28.310 13.169 -51.009 1.00 93.81 192 GLU A CA 1
ATOM 1636 C C . GLU A 1 192 ? 29.429 12.276 -51.558 1.00 93.81 192 GLU A C 1
ATOM 1638 O O . GLU A 1 192 ? 30.142 12.692 -52.478 1.00 93.81 192 GLU A O 1
ATOM 1643 N N . ASP A 1 193 ? 29.546 11.047 -51.053 1.00 92.94 193 ASP A N 1
ATOM 1644 C CA . ASP A 1 193 ? 30.534 10.062 -51.497 1.00 92.94 193 ASP A CA 1
ATOM 1645 C C . ASP A 1 193 ? 30.321 9.686 -52.977 1.00 92.94 193 ASP A C 1
ATOM 1647 O O . ASP A 1 193 ? 31.270 9.739 -53.764 1.00 92.94 193 ASP A O 1
ATOM 1651 N N . ASP A 1 194 ? 29.077 9.435 -53.402 1.00 94.00 194 ASP A N 1
ATOM 1652 C CA . ASP A 1 194 ? 28.723 9.159 -54.803 1.00 94.00 194 ASP A CA 1
ATOM 1653 C C . ASP A 1 194 ? 29.095 10.334 -55.721 1.00 94.00 194 ASP A C 1
ATOM 1655 O O . ASP A 1 194 ? 29.661 10.154 -56.807 1.00 94.00 194 ASP A O 1
ATOM 1659 N N . ARG A 1 195 ? 28.822 11.573 -55.288 1.00 94.25 195 ARG A N 1
ATOM 1660 C CA . ARG A 1 195 ? 29.199 12.779 -56.039 1.00 94.25 195 ARG A CA 1
ATOM 1661 C C . ARG A 1 195 ? 30.717 12.894 -56.177 1.00 94.25 195 ARG A C 1
ATOM 1663 O O . ARG A 1 195 ? 31.214 13.242 -57.253 1.00 94.25 195 ARG A O 1
ATOM 1670 N N . LEU A 1 196 ? 31.465 12.617 -55.109 1.00 92.75 196 LEU A N 1
ATOM 1671 C CA . LEU A 1 196 ? 32.927 12.620 -55.135 1.00 92.75 196 LEU A CA 1
ATOM 1672 C C . LEU A 1 196 ? 33.472 11.520 -56.048 1.00 92.75 196 LEU A C 1
ATOM 1674 O O . LEU A 1 196 ? 34.396 11.778 -56.826 1.00 92.75 196 LEU A O 1
ATOM 1678 N N . GLU A 1 197 ? 32.895 10.321 -56.011 1.00 94.56 197 GLU A N 1
ATOM 1679 C CA . GLU A 1 197 ? 33.297 9.214 -56.872 1.00 94.56 197 GLU A CA 1
ATOM 1680 C C . GLU A 1 197 ? 33.069 9.535 -58.353 1.00 94.56 197 GLU A C 1
ATOM 1682 O O . GLU A 1 197 ? 33.986 9.348 -59.160 1.00 94.56 197 GLU A O 1
ATOM 1687 N N . GLN A 1 198 ? 31.912 10.101 -58.712 1.00 93.25 198 GLN A N 1
ATOM 1688 C CA . GLN A 1 198 ? 31.623 10.545 -60.080 1.00 93.25 198 GLN A CA 1
ATOM 1689 C C . GLN A 1 198 ? 32.654 11.569 -60.571 1.00 93.25 198 GLN A C 1
ATOM 1691 O O . GLN A 1 198 ? 33.226 11.413 -61.656 1.00 93.25 198 GLN A O 1
ATOM 1696 N N . MET A 1 199 ? 32.962 12.579 -59.751 1.00 91.12 199 MET A N 1
ATOM 1697 C CA . MET A 1 199 ? 33.966 13.596 -60.078 1.00 91.12 199 MET A CA 1
ATOM 1698 C C . MET A 1 199 ? 35.368 12.988 -60.218 1.00 91.12 199 MET A C 1
ATOM 1700 O O . MET A 1 199 ? 36.118 13.336 -61.134 1.00 91.12 199 MET A O 1
ATOM 1704 N N . ASN A 1 200 ? 35.736 12.045 -59.350 1.00 93.19 200 ASN A N 1
ATOM 1705 C CA . ASN A 1 200 ? 37.020 11.351 -59.416 1.00 93.19 200 ASN A CA 1
ATOM 1706 C C . ASN A 1 200 ? 37.113 10.417 -60.633 1.00 93.19 200 ASN A C 1
ATOM 1708 O O . ASN A 1 200 ? 38.166 10.331 -61.268 1.00 93.19 200 ASN A O 1
ATOM 1712 N N . ALA A 1 201 ? 36.029 9.735 -61.004 1.00 94.38 201 ALA A N 1
ATOM 1713 C CA . ALA A 1 201 ? 35.946 8.928 -62.217 1.00 94.38 201 ALA A CA 1
ATOM 1714 C C . ALA A 1 201 ? 36.082 9.797 -63.475 1.00 94.38 201 ALA A C 1
ATOM 1716 O O . ALA A 1 201 ? 36.862 9.459 -64.367 1.00 94.38 201 ALA A O 1
ATOM 1717 N N . GLN A 1 202 ? 35.406 10.949 -63.524 1.00 92.38 202 GLN A N 1
ATOM 1718 C CA . GLN A 1 202 ? 35.547 11.910 -64.618 1.00 92.38 202 GLN A CA 1
ATOM 1719 C C . GLN A 1 202 ? 36.985 12.435 -64.718 1.00 92.38 202 GLN A C 1
ATOM 1721 O O . GLN A 1 202 ? 37.573 12.384 -65.797 1.00 92.38 202 GLN A O 1
ATOM 1726 N N . LYS A 1 203 ? 37.591 12.864 -63.602 1.00 93.75 203 LYS A N 1
ATOM 1727 C CA . LYS A 1 203 ? 38.997 13.306 -63.567 1.00 93.75 203 LYS A CA 1
ATOM 1728 C C . LYS A 1 203 ? 39.953 12.220 -64.061 1.00 93.75 203 LYS A C 1
ATOM 1730 O O . LYS A 1 203 ? 40.853 12.517 -64.842 1.00 93.75 203 LYS A O 1
ATOM 1735 N N . ARG A 1 204 ? 39.754 10.959 -63.653 1.00 93.38 204 ARG A N 1
ATOM 1736 C CA . ARG A 1 204 ? 40.546 9.817 -64.145 1.00 93.38 204 ARG A CA 1
ATOM 1737 C C . ARG A 1 204 ? 40.396 9.632 -65.657 1.00 93.38 204 ARG A C 1
ATOM 1739 O O . ARG A 1 204 ? 41.406 9.490 -66.338 1.00 93.38 204 ARG A O 1
ATOM 1746 N N . ARG A 1 205 ? 39.169 9.689 -66.189 1.00 92.56 205 ARG A N 1
ATOM 1747 C CA . ARG A 1 205 ? 38.906 9.598 -67.638 1.00 92.56 205 ARG A CA 1
ATOM 1748 C C . ARG A 1 205 ? 39.574 10.732 -68.414 1.00 92.56 205 ARG A C 1
ATOM 1750 O O . ARG A 1 205 ? 40.195 10.467 -69.437 1.00 92.56 205 ARG A O 1
ATOM 1757 N N . MET A 1 206 ? 39.492 11.966 -67.916 1.00 91.44 206 MET A N 1
ATOM 1758 C CA . MET A 1 206 ? 40.133 13.124 -68.550 1.00 91.44 206 MET A CA 1
ATOM 1759 C C . MET A 1 206 ? 41.653 12.966 -68.608 1.00 91.44 206 MET A C 1
ATOM 1761 O O . MET A 1 206 ? 42.215 13.063 -69.692 1.00 91.44 206 MET A O 1
ATOM 1765 N N . LYS A 1 207 ? 42.299 12.597 -67.494 1.00 94.38 207 LYS A N 1
ATOM 1766 C CA . LYS A 1 207 ? 43.748 12.335 -67.468 1.00 94.38 207 LYS A CA 1
ATOM 1767 C C . LYS A 1 207 ? 44.160 11.207 -68.415 1.00 94.38 207 LYS A C 1
ATOM 1769 O O . LYS A 1 207 ? 45.162 11.310 -69.110 1.00 94.38 207 LYS A O 1
ATOM 1774 N N . GLN A 1 208 ? 43.376 10.130 -68.486 1.00 92.31 208 GLN A N 1
ATOM 1775 C CA . GLN A 1 208 ? 43.635 9.048 -69.441 1.00 92.31 208 GLN A CA 1
ATOM 1776 C C . GLN A 1 208 ? 43.531 9.521 -70.895 1.00 92.31 208 GLN A C 1
ATOM 1778 O O . GLN A 1 208 ? 44.330 9.099 -71.724 1.00 92.31 208 GLN A O 1
ATOM 1783 N N . LEU A 1 209 ? 42.559 10.378 -71.219 1.00 94.19 209 LEU A N 1
ATOM 1784 C CA . LEU A 1 209 ? 42.429 10.959 -72.556 1.00 94.19 209 LEU A CA 1
ATOM 1785 C C . LEU A 1 209 ? 43.576 11.921 -72.877 1.00 94.19 209 LEU A C 1
ATOM 1787 O O . LEU A 1 209 ? 44.057 11.915 -74.005 1.00 94.19 209 LEU A O 1
ATOM 1791 N N . GLU A 1 210 ? 44.031 12.714 -71.907 1.00 92.88 210 GLU A N 1
ATOM 1792 C CA . GLU A 1 210 ? 45.207 13.580 -72.047 1.00 92.88 210 GLU A CA 1
ATOM 1793 C C . GLU A 1 210 ? 46.458 12.754 -72.354 1.00 92.88 210 GLU A C 1
ATOM 1795 O O . GLU A 1 210 ? 47.078 12.972 -73.391 1.00 92.88 210 GLU A O 1
ATOM 1800 N N . HIS A 1 211 ? 46.750 11.722 -71.557 1.00 94.25 211 HIS A N 1
ATOM 1801 C CA . HIS A 1 211 ? 47.882 10.828 -71.814 1.00 94.25 211 HIS A CA 1
ATOM 1802 C C . HIS A 1 211 ? 47.768 10.092 -73.154 1.00 94.25 211 HIS A C 1
ATOM 1804 O O . HIS A 1 211 ? 48.763 9.941 -73.856 1.00 94.25 211 HIS A O 1
ATOM 1810 N N . LYS A 1 212 ? 46.564 9.660 -73.557 1.00 94.06 212 LYS A N 1
ATOM 1811 C CA . LYS A 1 212 ? 46.350 9.065 -74.888 1.00 94.06 212 LYS A CA 1
ATOM 1812 C C . LYS A 1 212 ? 46.682 10.050 -76.007 1.00 94.06 212 LYS A C 1
ATOM 1814 O O . LYS A 1 212 ? 47.420 9.683 -76.912 1.00 94.06 212 LYS A O 1
ATOM 1819 N N . ARG A 1 213 ? 46.202 11.295 -75.917 1.00 94.00 213 ARG A N 1
ATOM 1820 C CA . ARG A 1 213 ? 46.505 12.354 -76.895 1.00 94.00 213 ARG A CA 1
ATOM 1821 C C . ARG A 1 213 ? 47.995 12.684 -76.937 1.00 94.00 213 ARG A C 1
ATOM 1823 O O . ARG A 1 213 ? 48.530 12.930 -78.010 1.00 94.00 213 ARG A O 1
ATOM 1830 N N . GLU A 1 214 ? 48.668 12.709 -75.789 1.00 93.50 214 GLU A N 1
ATOM 1831 C CA . GLU A 1 214 ? 50.120 12.911 -75.709 1.00 93.50 214 GLU A CA 1
ATOM 1832 C C . GLU A 1 214 ? 50.880 11.772 -76.403 1.00 93.50 214 GLU A C 1
ATOM 1834 O O . GLU A 1 214 ? 51.775 12.031 -77.203 1.00 93.50 214 GLU A O 1
ATOM 1839 N N . VAL A 1 215 ? 50.485 10.518 -76.167 1.00 94.38 215 VAL A N 1
ATOM 1840 C CA . VAL A 1 215 ? 51.082 9.349 -76.831 1.00 94.38 215 VAL A CA 1
ATOM 1841 C C . VAL A 1 215 ? 50.805 9.348 -78.338 1.00 94.38 215 VAL A C 1
ATOM 1843 O O . VAL A 1 215 ? 51.718 9.079 -79.113 1.00 94.38 215 VAL A O 1
ATOM 1846 N N . GLU A 1 216 ? 49.587 9.679 -78.773 1.00 93.38 216 GLU A N 1
ATOM 1847 C CA . GLU A 1 216 ? 49.238 9.804 -80.197 1.00 93.38 216 GLU A CA 1
ATOM 1848 C C . 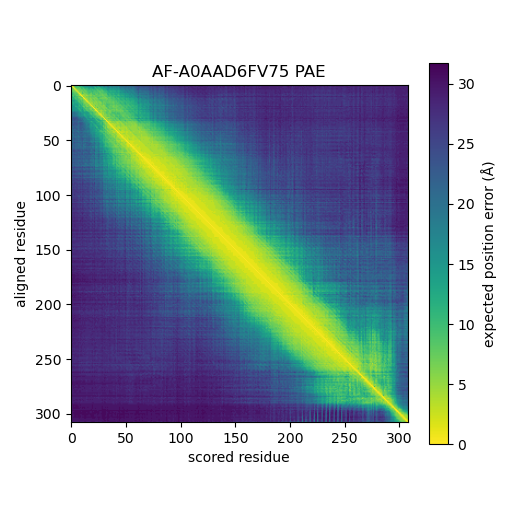GLU A 1 216 ? 50.097 10.861 -80.894 1.00 93.38 216 GLU A C 1
ATOM 1850 O O . GLU A 1 216 ? 50.674 10.568 -81.938 1.00 93.38 216 GLU A O 1
ATOM 1855 N N . LYS A 1 217 ? 50.284 12.037 -80.278 1.00 94.06 217 LYS A N 1
ATOM 1856 C CA . LYS A 1 217 ? 51.198 13.071 -80.791 1.00 94.06 217 LYS A CA 1
ATOM 1857 C C . LYS A 1 217 ? 52.630 12.558 -80.925 1.00 94.06 217 LYS A C 1
ATOM 1859 O O . LYS A 1 217 ? 53.239 12.749 -81.968 1.00 94.06 217 LYS A O 1
ATOM 1864 N N . LEU A 1 218 ? 53.150 11.848 -79.919 1.00 93.56 218 LEU A N 1
ATOM 1865 C CA . LEU A 1 218 ? 54.493 11.255 -79.992 1.00 93.56 218 LEU A CA 1
ATOM 1866 C C . LEU A 1 218 ? 54.618 10.218 -81.122 1.00 93.56 218 LEU A C 1
ATOM 1868 O O . LEU A 1 218 ? 55.672 10.113 -81.751 1.00 93.56 218 LEU A O 1
ATOM 1872 N N . ILE A 1 219 ? 53.563 9.441 -81.385 1.00 93.38 219 ILE A N 1
ATOM 1873 C CA . ILE A 1 219 ? 53.526 8.483 -82.499 1.00 93.38 219 ILE A CA 1
ATOM 1874 C C . ILE A 1 219 ? 53.478 9.220 -83.842 1.00 93.38 219 ILE A C 1
ATOM 1876 O O . ILE A 1 219 ? 54.206 8.840 -84.759 1.00 93.38 219 ILE A O 1
ATOM 1880 N N . GLU A 1 220 ? 52.644 10.251 -83.973 1.00 93.25 220 GLU A N 1
ATOM 1881 C CA . GLU A 1 220 ? 52.548 11.080 -85.180 1.00 93.25 220 GLU A CA 1
ATOM 1882 C C . GLU A 1 220 ? 53.865 11.793 -85.484 1.00 93.25 220 GLU A C 1
ATOM 1884 O O . GLU A 1 220 ? 54.328 11.746 -86.620 1.00 93.25 220 GLU A O 1
ATOM 1889 N N . ASP A 1 221 ? 54.511 12.381 -84.478 1.00 92.94 221 ASP A N 1
ATOM 1890 C CA . ASP A 1 221 ? 55.807 13.038 -84.637 1.00 92.94 221 ASP A CA 1
ATOM 1891 C C . ASP A 1 221 ? 56.886 12.036 -85.067 1.00 92.94 221 ASP A C 1
ATOM 1893 O O . ASP A 1 221 ? 57.650 12.320 -85.989 1.00 92.94 221 ASP A O 1
ATOM 1897 N N . ARG A 1 222 ? 56.899 10.821 -84.497 1.00 92.69 222 ARG A N 1
ATOM 1898 C CA . ARG A 1 222 ? 57.801 9.745 -84.943 1.00 92.69 222 ARG A CA 1
ATOM 1899 C C . ARG A 1 222 ? 57.524 9.319 -86.387 1.00 92.69 222 ARG A C 1
ATOM 1901 O O . ARG A 1 222 ? 58.465 9.048 -87.128 1.00 92.69 222 ARG A O 1
ATOM 1908 N N . ARG A 1 223 ? 56.253 9.237 -86.797 1.00 92.44 223 ARG A N 1
ATOM 1909 C CA . ARG A 1 223 ? 55.880 8.920 -88.187 1.00 92.44 223 ARG A CA 1
ATOM 1910 C C . ARG A 1 223 ? 56.339 10.013 -89.143 1.00 92.44 223 ARG A C 1
ATOM 1912 O O . ARG A 1 223 ? 56.961 9.681 -90.140 1.00 92.44 223 ARG A O 1
ATOM 1919 N N . ARG A 1 224 ? 56.116 11.286 -88.800 1.00 91.88 224 ARG A N 1
ATOM 1920 C CA . ARG A 1 224 ? 56.587 12.439 -89.584 1.00 91.88 224 ARG A CA 1
ATOM 1921 C C . ARG A 1 224 ? 58.103 12.461 -89.716 1.00 91.88 224 ARG A C 1
ATOM 1923 O O . ARG A 1 224 ? 58.600 12.704 -90.805 1.00 91.88 224 ARG A O 1
ATOM 1930 N N . GLN A 1 225 ? 58.828 12.191 -88.629 1.00 87.44 225 GLN A N 1
ATOM 1931 C CA . GLN A 1 225 ? 60.288 12.062 -88.658 1.00 87.44 225 GLN A CA 1
ATOM 1932 C C . GLN A 1 225 ? 60.713 10.953 -89.617 1.00 87.44 225 GLN A C 1
ATOM 1934 O O . GLN A 1 225 ? 61.488 11.195 -90.527 1.00 87.44 225 GLN A O 1
ATOM 1939 N N . HIS A 1 226 ? 60.125 9.767 -89.488 1.00 91.00 226 HIS A N 1
ATOM 1940 C CA . HIS A 1 226 ? 60.451 8.636 -90.348 1.00 91.00 226 HIS A CA 1
ATOM 1941 C C . HIS A 1 226 ? 60.059 8.851 -91.824 1.00 91.00 226 HIS A C 1
ATOM 1943 O O . HIS A 1 226 ? 60.747 8.375 -92.723 1.00 91.00 226 HIS A O 1
ATOM 1949 N N . GLU A 1 227 ? 58.956 9.549 -92.103 1.00 90.12 227 GLU A N 1
ATOM 1950 C CA . GLU A 1 227 ? 58.575 9.969 -93.458 1.00 90.12 227 GLU A CA 1
ATOM 1951 C C . GLU A 1 227 ? 59.574 10.983 -94.026 1.00 90.12 227 GLU A C 1
ATOM 1953 O O . GLU A 1 227 ? 60.041 10.803 -95.148 1.00 90.12 227 GLU A O 1
ATOM 1958 N N . ALA A 1 228 ? 59.971 11.987 -93.239 1.00 92.00 228 ALA A N 1
ATOM 1959 C CA . ALA A 1 228 ? 60.991 12.954 -93.631 1.00 92.00 228 ALA A CA 1
ATOM 1960 C C . ALA A 1 228 ? 62.352 12.284 -93.887 1.00 92.00 228 ALA A C 1
ATOM 1962 O O . ALA A 1 228 ? 62.991 12.577 -94.896 1.00 92.00 228 ALA A O 1
ATOM 1963 N N . ASP A 1 229 ? 62.764 11.345 -93.033 1.00 90.25 229 ASP A N 1
ATOM 1964 C CA . ASP A 1 229 ? 64.002 10.575 -93.194 1.00 90.25 229 ASP A CA 1
ATOM 1965 C C . ASP A 1 229 ? 63.962 9.730 -94.476 1.00 90.25 229 ASP A C 1
ATOM 1967 O O . ASP A 1 229 ? 64.916 9.729 -95.251 1.00 90.25 229 ASP A O 1
ATOM 1971 N N . LYS A 1 230 ? 62.829 9.074 -94.765 1.00 92.19 230 LYS A N 1
ATOM 1972 C CA . LYS A 1 230 ? 62.620 8.338 -96.023 1.00 92.19 230 LYS A CA 1
ATOM 1973 C C . LYS A 1 230 ? 62.674 9.239 -97.252 1.00 92.19 230 LYS A C 1
ATOM 1975 O O . LYS A 1 230 ? 63.230 8.841 -98.274 1.00 92.19 230 LYS A O 1
ATOM 1980 N N . GLU A 1 231 ? 62.080 10.428 -97.187 1.00 91.50 231 GLU A N 1
ATOM 1981 C CA . GLU A 1 231 ? 62.146 11.397 -98.283 1.00 91.50 231 GLU A CA 1
ATOM 1982 C C . GLU A 1 231 ? 63.571 11.906 -98.512 1.00 91.50 231 GLU A C 1
ATOM 1984 O O . GLU A 1 231 ? 63.969 12.101 -99.662 1.00 91.50 231 GLU A O 1
ATOM 1989 N N . LEU A 1 232 ? 64.339 12.129 -97.443 1.00 89.50 232 LEU A N 1
ATOM 1990 C CA . LEU A 1 232 ? 65.751 12.495 -97.538 1.00 89.50 232 LEU A CA 1
ATOM 1991 C C . LEU A 1 232 ? 66.567 11.361 -98.163 1.00 89.50 232 LEU A C 1
ATOM 1993 O O . LEU A 1 232 ? 67.273 11.609 -99.135 1.00 89.50 232 LEU A O 1
ATOM 1997 N N . GLU A 1 233 ? 66.394 10.122 -97.703 1.00 89.38 233 GLU A N 1
ATOM 1998 C CA . GLU A 1 233 ? 67.078 8.951 -98.263 1.00 89.38 233 GLU A CA 1
ATOM 1999 C C . GLU A 1 233 ? 66.732 8.746 -99.751 1.00 89.38 233 GLU A C 1
ATOM 2001 O O . GLU A 1 233 ? 67.603 8.452 -100.568 1.00 89.38 233 GLU A O 1
ATOM 2006 N N . ALA A 1 234 ? 65.468 8.943 -100.144 1.00 90.00 234 ALA A N 1
ATOM 2007 C CA . ALA A 1 234 ? 65.054 8.866 -101.545 1.00 90.00 234 ALA A CA 1
ATOM 2008 C C . ALA A 1 234 ? 65.698 9.966 -102.408 1.00 90.00 234 ALA A C 1
ATOM 2010 O O . ALA A 1 234 ? 66.112 9.697 -103.536 1.00 90.00 234 ALA A O 1
ATOM 2011 N N . LYS A 1 235 ? 65.820 11.193 -101.882 1.00 90.06 235 LYS A N 1
ATOM 2012 C CA . LYS A 1 235 ? 66.526 12.295 -102.558 1.00 90.06 235 LYS A CA 1
ATOM 2013 C C . LYS A 1 235 ? 68.019 12.004 -102.687 1.00 90.06 235 LYS A C 1
ATOM 2015 O O . LYS A 1 235 ? 68.587 12.254 -103.744 1.00 90.06 235 LYS A O 1
ATOM 2020 N N . GLU A 1 236 ? 68.647 11.458 -101.648 1.00 87.81 236 GLU A N 1
ATOM 2021 C CA . GLU A 1 236 ? 70.053 11.048 -101.687 1.00 87.81 236 GLU A CA 1
ATOM 2022 C C . GLU A 1 236 ? 70.285 9.957 -102.735 1.00 87.81 236 GLU A C 1
ATOM 2024 O O . GLU A 1 236 ? 71.173 10.110 -103.573 1.00 87.81 236 GLU A O 1
ATOM 2029 N N . LYS A 1 237 ? 69.429 8.927 -102.778 1.00 87.00 237 LYS A N 1
ATOM 2030 C CA . LYS A 1 237 ? 69.473 7.882 -103.813 1.00 87.00 237 LYS A CA 1
ATOM 2031 C C . LYS A 1 237 ? 69.299 8.450 -105.217 1.00 87.00 237 LYS A C 1
ATOM 2033 O O . LYS A 1 237 ? 70.085 8.110 -106.092 1.00 87.00 237 LYS A O 1
ATOM 2038 N N . ALA A 1 238 ? 68.343 9.354 -105.433 1.00 89.50 238 ALA A N 1
ATOM 2039 C CA . ALA A 1 238 ? 68.170 10.018 -106.727 1.00 89.50 238 ALA A CA 1
ATOM 2040 C C . ALA A 1 238 ? 69.426 10.805 -107.146 1.00 89.50 238 ALA A C 1
ATOM 2042 O O . ALA A 1 238 ? 69.881 10.686 -108.281 1.00 89.50 238 ALA A O 1
ATOM 2043 N N . ILE A 1 239 ? 70.049 11.549 -106.225 1.00 88.38 239 ILE A N 1
ATOM 2044 C CA . ILE A 1 239 ? 71.305 12.269 -106.495 1.00 88.38 239 ILE A CA 1
ATOM 2045 C C . ILE A 1 239 ? 72.447 11.288 -106.800 1.00 88.38 239 ILE A C 1
ATOM 2047 O O . ILE A 1 239 ? 73.278 11.545 -107.674 1.00 88.38 239 ILE A O 1
ATOM 2051 N N . GLU A 1 240 ? 72.532 10.168 -106.084 1.00 85.50 240 GLU A N 1
ATOM 2052 C CA . GLU A 1 240 ? 73.516 9.122 -106.359 1.00 85.50 240 GLU A CA 1
ATOM 2053 C C . GLU A 1 240 ? 73.294 8.466 -107.722 1.00 85.50 240 GLU A C 1
ATOM 2055 O O . GLU A 1 240 ? 74.262 8.269 -108.455 1.00 85.50 240 GLU A O 1
ATOM 2060 N N . GLU A 1 241 ? 72.048 8.179 -108.093 1.00 87.88 241 GLU A N 1
ATOM 2061 C CA . GLU A 1 241 ? 71.673 7.664 -109.409 1.00 87.88 241 GLU A CA 1
ATOM 2062 C C . GLU A 1 241 ? 72.038 8.653 -110.518 1.00 87.88 241 GLU A C 1
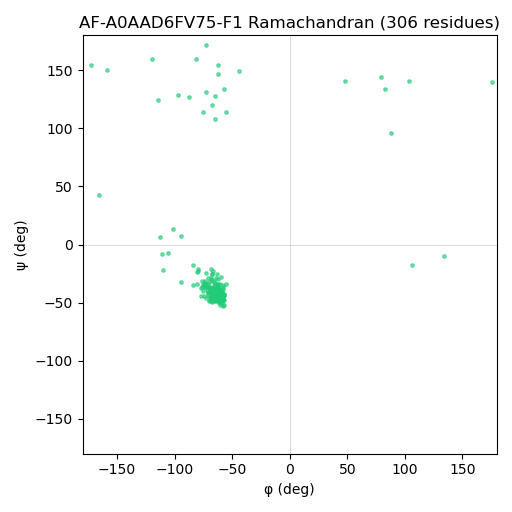ATOM 2064 O O . GLU A 1 241 ? 72.652 8.250 -111.505 1.00 87.88 241 GLU A O 1
ATOM 2069 N N . GLU A 1 242 ? 71.771 9.950 -110.338 1.00 87.56 242 GLU A N 1
ATOM 2070 C CA . GLU A 1 242 ? 72.191 11.004 -111.268 1.00 87.56 242 GLU A CA 1
ATOM 2071 C C . GLU A 1 242 ? 73.720 11.064 -111.399 1.00 87.56 242 GLU A C 1
ATOM 2073 O O . GLU A 1 242 ? 74.258 11.086 -112.509 1.00 87.56 242 GLU A O 1
ATOM 2078 N N . ARG A 1 243 ? 74.456 11.013 -110.280 1.00 85.00 243 ARG A N 1
ATOM 2079 C CA . ARG A 1 243 ? 75.931 10.958 -110.283 1.00 85.00 243 ARG A CA 1
ATOM 2080 C C . ARG A 1 243 ? 76.450 9.705 -110.983 1.00 85.00 243 ARG A C 1
ATOM 2082 O O . ARG A 1 243 ? 77.425 9.779 -111.735 1.00 85.00 243 ARG A O 1
ATOM 2089 N N . GLN A 1 244 ? 75.825 8.553 -110.749 1.00 84.38 244 GLN A N 1
ATOM 2090 C CA . GLN A 1 244 ? 76.169 7.306 -111.423 1.00 84.38 244 GLN A CA 1
ATOM 2091 C C . GLN A 1 244 ? 75.858 7.380 -112.917 1.00 84.38 244 GLN A C 1
ATOM 2093 O O . GLN A 1 244 ? 76.679 6.931 -113.714 1.00 84.38 244 GLN A O 1
ATOM 2098 N N . ALA A 1 245 ? 74.724 7.960 -113.312 1.00 87.56 245 ALA A N 1
ATOM 2099 C CA . ALA A 1 245 ? 74.342 8.147 -114.705 1.00 87.56 245 ALA A CA 1
ATOM 2100 C C . ALA A 1 245 ? 75.341 9.053 -115.433 1.00 87.56 245 ALA A C 1
ATOM 2102 O O . ALA A 1 245 ? 75.843 8.670 -116.488 1.00 87.56 245 ALA A O 1
ATOM 2103 N N . LEU A 1 246 ? 75.727 10.182 -114.830 1.00 86.12 246 LEU A N 1
ATOM 2104 C CA . LEU A 1 246 ? 76.783 11.054 -115.352 1.00 86.12 246 LEU A CA 1
ATOM 2105 C C . LEU A 1 246 ? 78.121 10.315 -115.471 1.00 86.12 246 LEU A C 1
ATOM 2107 O O . LEU A 1 246 ? 78.796 10.399 -116.494 1.00 86.12 246 LEU A O 1
ATOM 2111 N N . ARG A 1 247 ? 78.504 9.524 -114.460 1.00 86.06 247 ARG A N 1
ATOM 2112 C CA . ARG A 1 247 ? 79.725 8.707 -114.522 1.00 86.06 247 ARG A CA 1
ATOM 2113 C C . ARG A 1 247 ? 79.662 7.675 -115.650 1.00 86.06 247 ARG A C 1
ATOM 2115 O O . ARG A 1 247 ? 80.658 7.492 -116.345 1.00 86.06 247 ARG A O 1
ATOM 2122 N N . ARG A 1 248 ? 78.514 7.015 -115.847 1.00 85.12 248 ARG A N 1
ATOM 2123 C CA . ARG A 1 248 ? 78.286 6.080 -116.961 1.00 85.12 248 ARG A CA 1
ATOM 2124 C C . ARG A 1 248 ? 78.386 6.798 -118.307 1.00 85.12 248 ARG A C 1
ATOM 2126 O O . ARG A 1 248 ? 79.040 6.265 -119.192 1.00 85.12 248 ARG A O 1
ATOM 2133 N N . GLN A 1 249 ? 77.833 8.006 -118.438 1.00 85.56 249 GLN A N 1
ATOM 2134 C CA . GLN A 1 249 ? 77.963 8.827 -119.648 1.00 85.56 249 GLN A CA 1
ATOM 2135 C C . GLN A 1 249 ? 79.428 9.158 -119.951 1.00 85.56 249 GLN A C 1
ATOM 2137 O O . GLN A 1 249 ? 79.880 8.893 -121.057 1.00 85.56 249 GLN A O 1
ATOM 2142 N N . ILE A 1 250 ? 80.203 9.629 -118.966 1.00 85.50 250 ILE A N 1
ATOM 2143 C CA . ILE A 1 250 ? 81.637 9.922 -119.149 1.00 85.50 250 ILE A CA 1
ATOM 2144 C C . ILE A 1 250 ? 82.415 8.662 -119.553 1.00 85.50 250 ILE A C 1
ATOM 2146 O O . ILE A 1 250 ? 83.265 8.718 -120.439 1.00 85.50 250 ILE A O 1
ATOM 2150 N N . ILE A 1 251 ? 82.134 7.514 -118.924 1.00 84.31 251 ILE A N 1
ATOM 2151 C CA . ILE A 1 251 ? 82.773 6.240 -119.286 1.00 84.31 251 ILE A CA 1
ATOM 2152 C C . ILE A 1 251 ? 82.410 5.842 -120.718 1.00 84.31 251 ILE A C 1
ATOM 2154 O O . ILE A 1 251 ? 83.287 5.391 -121.445 1.00 84.31 251 ILE A O 1
ATOM 2158 N N . GLU A 1 252 ? 81.155 6.001 -121.136 1.00 82.12 252 GLU A N 1
ATOM 2159 C CA . GLU A 1 252 ? 80.716 5.670 -122.493 1.00 82.12 252 GLU A CA 1
ATOM 2160 C C . GLU A 1 252 ? 81.331 6.633 -123.527 1.00 82.12 252 GLU A C 1
ATOM 2162 O O . GLU A 1 252 ? 81.808 6.190 -124.570 1.00 82.12 252 GLU A O 1
ATOM 2167 N N . GLU A 1 253 ? 81.437 7.927 -123.215 1.00 84.31 253 GLU A N 1
ATOM 2168 C CA . GLU A 1 253 ? 82.144 8.910 -124.045 1.00 84.31 253 GLU A CA 1
ATOM 2169 C C . GLU A 1 253 ? 83.639 8.586 -124.181 1.00 84.31 253 GLU A C 1
ATOM 2171 O O . GLU A 1 253 ? 84.176 8.586 -125.291 1.00 84.31 253 GLU A O 1
ATOM 2176 N N . GLU A 1 254 ? 84.329 8.275 -123.079 1.00 81.88 254 GLU A N 1
ATOM 2177 C CA . GLU A 1 254 ? 85.736 7.862 -123.111 1.00 81.88 254 GLU A CA 1
ATOM 2178 C C . GLU A 1 254 ? 85.910 6.506 -123.806 1.00 81.88 254 GLU A C 1
ATOM 2180 O O . GLU A 1 254 ? 86.847 6.337 -124.589 1.00 81.88 254 GLU A O 1
ATOM 2185 N N . ARG A 1 255 ? 84.976 5.562 -123.623 1.00 83.75 255 ARG A N 1
ATOM 2186 C CA . ARG A 1 255 ? 84.934 4.289 -124.358 1.00 83.75 255 ARG A CA 1
ATOM 2187 C C . ARG A 1 255 ? 84.842 4.553 -125.856 1.00 83.75 255 ARG A C 1
ATOM 2189 O O . ARG A 1 255 ? 85.641 4.000 -126.607 1.00 83.75 255 ARG A O 1
ATOM 2196 N N . GLN A 1 256 ? 83.942 5.433 -126.296 1.00 75.88 256 GLN A N 1
ATOM 2197 C CA . GLN A 1 256 ? 83.817 5.822 -127.701 1.00 75.88 256 GLN A CA 1
ATOM 2198 C C . GLN A 1 256 ? 85.058 6.564 -128.217 1.00 75.88 256 GLN A C 1
ATOM 2200 O O . GLN A 1 256 ? 85.490 6.316 -129.343 1.00 75.88 256 GLN A O 1
ATOM 2205 N N . ARG A 1 257 ? 85.675 7.453 -127.425 1.00 80.94 257 ARG A N 1
ATOM 2206 C CA . ARG A 1 257 ? 86.939 8.122 -127.793 1.00 80.94 257 ARG A CA 1
ATOM 2207 C C . ARG A 1 257 ? 88.081 7.121 -127.962 1.00 80.94 257 ARG A C 1
ATOM 2209 O O . ARG A 1 257 ? 88.815 7.209 -128.948 1.00 80.94 257 ARG A O 1
ATOM 2216 N N . LEU A 1 258 ? 88.229 6.178 -127.031 1.00 78.81 258 LEU A N 1
ATOM 2217 C CA . LEU A 1 258 ? 89.224 5.104 -127.091 1.00 78.81 258 LEU A CA 1
ATOM 2218 C C . LEU A 1 258 ? 88.987 4.209 -128.307 1.00 78.81 258 LEU A C 1
ATOM 2220 O O . LEU A 1 258 ? 89.923 3.947 -129.063 1.00 78.81 258 LEU A O 1
ATOM 2224 N N . LEU A 1 259 ? 87.734 3.818 -128.539 1.00 76.75 259 LEU A N 1
ATOM 2225 C CA . LEU A 1 259 ? 87.313 3.068 -129.716 1.00 76.75 259 LEU A CA 1
ATOM 2226 C C . LEU A 1 259 ? 87.678 3.820 -131.005 1.00 76.75 259 LEU A C 1
ATOM 2228 O O . LEU A 1 259 ? 88.413 3.283 -131.821 1.00 76.75 259 LEU A O 1
ATOM 2232 N N . LYS A 1 260 ? 87.311 5.095 -131.168 1.00 75.38 260 LYS A N 1
ATOM 2233 C CA . LYS A 1 260 ? 87.660 5.883 -132.369 1.00 75.38 260 LYS A CA 1
ATOM 2234 C C . LYS A 1 260 ? 89.171 6.007 -132.603 1.00 75.38 260 LYS A C 1
ATOM 2236 O O . LYS A 1 260 ? 89.623 5.939 -133.742 1.00 75.38 260 LYS A O 1
ATOM 2241 N N . ARG A 1 261 ? 89.970 6.195 -131.546 1.00 77.19 261 ARG A N 1
ATOM 2242 C CA . ARG A 1 261 ? 91.430 6.392 -131.663 1.00 77.19 261 ARG A CA 1
ATOM 2243 C C . ARG A 1 261 ? 92.205 5.107 -131.933 1.00 77.19 261 ARG A C 1
ATOM 2245 O O . ARG A 1 261 ? 93.222 5.148 -132.629 1.00 77.19 261 ARG A O 1
ATOM 2252 N N . HIS A 1 262 ? 91.781 4.000 -131.330 1.00 74.75 262 HIS A N 1
ATOM 2253 C CA . HIS A 1 262 ? 92.547 2.757 -131.323 1.00 74.75 262 HIS A CA 1
ATOM 2254 C C . HIS A 1 262 ? 91.928 1.651 -132.179 1.00 74.75 262 HIS A C 1
ATOM 2256 O O . HIS A 1 262 ? 92.674 0.776 -132.608 1.00 74.75 262 HIS A O 1
ATOM 2262 N N . ALA A 1 263 ? 90.627 1.681 -132.488 1.00 68.50 263 ALA A N 1
ATOM 2263 C CA . ALA A 1 263 ? 89.980 0.591 -133.223 1.00 68.50 263 ALA A CA 1
ATOM 2264 C C . ALA A 1 263 ? 90.563 0.401 -134.627 1.00 68.50 263 ALA A C 1
ATOM 2266 O O . ALA A 1 263 ? 90.854 -0.730 -135.000 1.00 68.50 263 ALA A O 1
ATOM 2267 N N . THR A 1 264 ? 90.837 1.475 -135.376 1.00 68.50 264 THR A N 1
ATOM 2268 C CA . THR A 1 264 ? 91.450 1.369 -136.715 1.00 68.50 264 THR A CA 1
ATOM 2269 C C . THR A 1 264 ? 92.878 0.815 -136.672 1.00 68.50 264 THR A C 1
ATOM 2271 O O . THR A 1 264 ? 93.282 0.092 -137.577 1.00 68.50 264 THR A O 1
ATOM 2274 N N . LYS A 1 265 ? 93.637 1.082 -135.598 1.00 72.06 265 LYS A N 1
ATOM 2275 C CA . LYS A 1 265 ? 95.000 0.549 -135.388 1.00 72.06 265 LYS A CA 1
ATOM 2276 C C . LYS A 1 265 ? 95.018 -0.887 -134.854 1.00 72.06 265 LYS A C 1
ATOM 2278 O O . LYS A 1 265 ? 96.016 -1.578 -135.018 1.00 72.06 265 LYS A O 1
ATOM 2283 N N . LEU A 1 266 ? 93.940 -1.317 -134.200 1.00 68.56 266 LEU A N 1
ATOM 2284 C CA . LEU A 1 266 ? 93.768 -2.653 -133.616 1.00 68.56 266 LEU A CA 1
ATOM 2285 C C . LEU A 1 266 ? 92.902 -3.573 -134.497 1.00 68.56 266 LEU A C 1
ATOM 2287 O O . LEU A 1 266 ? 92.469 -4.637 -134.041 1.00 68.56 266 LEU A O 1
ATOM 2291 N N . LEU A 1 267 ? 92.661 -3.185 -135.756 1.00 64.25 267 LEU A N 1
ATOM 2292 C CA . LEU A 1 267 ? 91.956 -3.991 -136.750 1.00 64.25 267 LEU A CA 1
ATOM 2293 C C . LEU A 1 267 ? 92.658 -5.357 -136.892 1.00 64.25 267 LEU A C 1
ATOM 2295 O O . LEU A 1 267 ? 93.807 -5.431 -137.320 1.00 64.25 267 LEU A O 1
ATOM 2299 N N . GLY A 1 268 ? 91.974 -6.434 -136.492 1.00 67.44 268 GLY A N 1
ATOM 2300 C CA . GLY A 1 268 ? 92.487 -7.814 -136.511 1.00 67.44 268 GLY A CA 1
ATOM 2301 C C . GLY A 1 268 ? 92.862 -8.413 -135.146 1.00 67.44 268 GLY A C 1
ATOM 2302 O O . GLY A 1 268 ? 92.898 -9.634 -135.033 1.00 67.44 268 GLY A O 1
ATOM 2303 N N . TYR A 1 269 ? 93.057 -7.599 -134.099 1.00 70.19 269 TYR A N 1
ATOM 2304 C CA . TYR A 1 269 ? 93.422 -8.065 -132.743 1.00 70.19 269 TYR A CA 1
ATOM 2305 C C . TYR A 1 269 ? 92.322 -7.843 -131.689 1.00 70.19 269 TYR A C 1
ATOM 2307 O O . TYR A 1 269 ? 92.547 -8.069 -130.500 1.00 70.19 269 TYR A O 1
ATOM 2315 N N . LEU A 1 270 ? 91.131 -7.392 -132.096 1.00 67.62 270 LEU A N 1
ATOM 2316 C CA . LEU A 1 270 ? 90.032 -7.096 -131.176 1.00 67.62 270 LEU A CA 1
ATOM 2317 C C . LEU A 1 270 ? 89.174 -8.353 -130.886 1.00 67.62 270 LEU A C 1
ATOM 2319 O O . LEU A 1 270 ? 88.678 -8.973 -131.832 1.00 67.62 270 LEU A O 1
ATOM 2323 N N . PRO A 1 271 ? 88.949 -8.723 -129.608 1.00 72.56 271 PRO A N 1
ATOM 2324 C CA . PRO A 1 271 ? 88.058 -9.819 -129.229 1.00 72.56 271 PRO A CA 1
ATOM 2325 C C . PRO A 1 271 ? 86.632 -9.631 -129.760 1.00 72.56 271 PRO A C 1
ATOM 2327 O O . PRO A 1 271 ? 86.030 -8.563 -129.614 1.00 72.56 271 PRO A O 1
ATOM 2330 N N . LYS A 1 272 ? 86.060 -10.696 -130.331 1.00 62.16 272 LYS A N 1
ATOM 2331 C CA . LYS A 1 272 ? 84.650 -10.729 -130.742 1.00 62.16 272 LYS A CA 1
ATOM 2332 C C . LYS A 1 272 ? 83.771 -10.614 -129.483 1.00 62.16 272 LYS A C 1
ATOM 2334 O O . LYS A 1 272 ? 83.731 -11.553 -128.699 1.00 62.16 272 LYS A O 1
ATOM 2339 N N . GLY A 1 273 ? 83.107 -9.470 -129.275 1.00 69.50 273 GLY A N 1
ATOM 2340 C CA . GLY A 1 273 ? 82.197 -9.225 -128.136 1.00 69.50 273 GLY A CA 1
ATOM 2341 C C . GLY A 1 273 ? 82.371 -7.884 -127.404 1.00 69.50 273 GLY A C 1
ATOM 2342 O O . GLY A 1 273 ? 81.528 -7.530 -126.589 1.00 69.50 273 GLY A O 1
ATOM 2343 N N . LEU A 1 274 ? 83.428 -7.114 -127.695 1.00 70.12 274 LEU A N 1
ATOM 2344 C CA . LEU A 1 274 ? 83.662 -5.793 -127.076 1.00 70.12 274 LEU A CA 1
ATOM 2345 C C . LEU A 1 274 ? 82.916 -4.625 -127.748 1.00 70.12 274 LEU A C 1
ATOM 2347 O O . LEU A 1 274 ? 82.798 -3.549 -127.156 1.00 70.12 274 LEU A O 1
ATOM 2351 N N . LEU A 1 275 ? 82.446 -4.813 -128.981 1.00 69.94 275 LEU A N 1
ATOM 2352 C CA . LEU A 1 275 ? 81.722 -3.805 -129.758 1.00 69.94 275 LEU A CA 1
ATOM 2353 C C . LEU A 1 275 ? 80.214 -4.049 -129.625 1.00 69.94 275 LEU A C 1
ATOM 2355 O O . LEU A 1 275 ? 79.766 -5.175 -129.848 1.00 69.94 275 LEU A O 1
ATOM 2359 N N . ARG A 1 276 ? 79.449 -3.009 -129.263 1.00 77.25 276 ARG A N 1
ATOM 2360 C CA . ARG A 1 276 ? 77.978 -3.024 -129.320 1.00 77.25 276 ARG A CA 1
ATOM 2361 C C . ARG A 1 276 ? 77.525 -2.739 -130.753 1.00 77.25 276 ARG A C 1
ATOM 2363 O O . ARG A 1 276 ? 78.279 -2.169 -131.541 1.00 77.25 276 ARG A O 1
ATOM 2370 N N . GLU A 1 277 ? 76.293 -3.114 -131.081 1.00 68.81 277 GLU A N 1
ATOM 2371 C CA . GLU A 1 277 ? 75.710 -2.906 -132.417 1.00 68.81 277 GLU A CA 1
ATOM 2372 C C . GLU A 1 277 ? 75.703 -1.419 -132.821 1.00 68.81 277 GLU A C 1
ATOM 2374 O O . GLU A 1 277 ? 76.012 -1.089 -133.967 1.00 68.81 277 GLU A O 1
ATOM 2379 N N . ASP A 1 278 ? 75.498 -0.517 -131.857 1.00 71.12 278 ASP A N 1
ATOM 2380 C CA . ASP A 1 278 ? 75.564 0.936 -132.061 1.00 71.12 278 ASP A CA 1
ATOM 2381 C C . ASP A 1 278 ? 76.990 1.441 -132.361 1.00 71.12 278 ASP A C 1
ATOM 2383 O O . ASP A 1 278 ? 77.173 2.396 -133.116 1.00 71.12 278 ASP A O 1
ATOM 2387 N N . ASP A 1 279 ? 78.027 0.773 -131.839 1.00 69.44 279 ASP A N 1
ATOM 2388 C CA . ASP A 1 279 ? 79.424 1.197 -132.006 1.00 69.44 279 ASP A CA 1
ATOM 2389 C C . ASP A 1 279 ? 79.915 0.988 -133.453 1.00 69.44 279 ASP A C 1
ATOM 2391 O O . ASP A 1 279 ? 80.764 1.737 -133.940 1.00 69.44 279 ASP A O 1
ATOM 2395 N N . LEU A 1 280 ? 79.358 0.003 -134.171 1.00 67.62 280 LEU A N 1
ATOM 2396 C CA . LEU A 1 280 ? 79.691 -0.309 -135.570 1.00 67.62 280 LEU A CA 1
ATOM 2397 C C . LEU A 1 280 ? 79.269 0.806 -136.543 1.00 67.62 280 LEU A C 1
ATOM 2399 O O . LEU A 1 280 ? 79.854 0.944 -137.622 1.00 67.62 280 LEU A O 1
ATOM 2403 N N . GLN A 1 281 ? 78.302 1.648 -136.160 1.00 67.81 281 GLN A N 1
ATOM 2404 C CA . GLN A 1 281 ? 77.848 2.773 -136.980 1.00 67.81 281 GLN A CA 1
ATOM 2405 C C . GLN A 1 281 ? 78.908 3.879 -137.105 1.00 67.81 281 GLN A C 1
ATOM 2407 O O . GLN A 1 281 ? 78.884 4.647 -138.065 1.00 67.81 281 GLN A O 1
ATOM 2412 N N . HIS A 1 282 ? 79.876 3.950 -136.193 1.00 65.06 282 HIS A N 1
ATOM 2413 C CA . HIS A 1 282 ? 80.861 5.032 -136.153 1.00 65.06 282 HIS A CA 1
ATOM 2414 C C . HIS A 1 282 ? 82.184 4.734 -136.887 1.00 65.06 282 HIS A C 1
ATOM 2416 O O . HIS A 1 282 ? 83.102 5.550 -136.802 1.00 65.06 282 HIS A O 1
ATOM 2422 N N . PHE A 1 283 ? 82.284 3.608 -137.608 1.00 67.31 283 PHE A N 1
ATOM 2423 C CA . PHE A 1 283 ? 83.485 3.184 -138.343 1.00 67.31 283 PHE A CA 1
ATOM 2424 C C . PHE A 1 283 ? 83.259 3.040 -139.858 1.00 67.31 283 PHE A C 1
ATOM 2426 O O . PHE A 1 283 ? 82.123 2.876 -140.307 1.00 67.31 283 PHE A O 1
ATOM 2433 N N . ASP A 1 284 ? 84.359 3.076 -140.619 1.00 68.12 284 ASP A N 1
ATOM 2434 C CA . ASP A 1 284 ? 84.395 2.958 -142.084 1.00 68.12 284 ASP A CA 1
ATOM 2435 C C . ASP A 1 284 ? 83.861 1.597 -142.584 1.00 68.12 284 ASP A C 1
ATOM 2437 O O . ASP A 1 284 ? 83.918 0.588 -141.875 1.00 68.12 284 ASP A O 1
ATOM 2441 N N . GLU A 1 285 ? 83.358 1.547 -143.825 1.00 63.72 285 GLU A N 1
ATOM 2442 C CA . GLU A 1 285 ? 82.732 0.350 -144.425 1.00 63.72 285 GLU A CA 1
ATOM 2443 C C . GLU A 1 285 ? 83.639 -0.895 -144.402 1.00 63.72 285 GLU A C 1
ATOM 2445 O O . GLU A 1 285 ? 83.161 -2.015 -144.200 1.00 63.72 285 GLU A O 1
ATOM 2450 N N . ASP A 1 286 ? 84.953 -0.699 -144.537 1.00 61.19 286 ASP A N 1
ATOM 2451 C CA . ASP A 1 286 ? 85.955 -1.770 -144.475 1.00 61.19 286 ASP A CA 1
ATOM 2452 C C . ASP A 1 286 ? 86.087 -2.377 -143.067 1.00 61.19 286 ASP A C 1
ATOM 2454 O O . ASP A 1 286 ? 86.382 -3.564 -142.919 1.00 61.19 286 ASP A O 1
ATOM 2458 N N . PHE A 1 287 ? 85.811 -1.595 -142.017 1.00 65.56 287 PHE A N 1
ATOM 2459 C CA . PHE A 1 287 ? 85.795 -2.067 -140.631 1.00 65.56 287 PHE A CA 1
ATOM 2460 C C . PHE A 1 287 ? 84.531 -2.890 -140.339 1.00 65.56 287 PHE A C 1
ATOM 2462 O O . PHE A 1 287 ? 84.605 -3.927 -139.677 1.00 65.56 287 PHE A O 1
ATOM 2469 N N . ARG A 1 288 ? 83.374 -2.465 -140.868 1.00 63.00 288 ARG A N 1
ATOM 2470 C CA . ARG A 1 288 ? 82.080 -3.142 -140.662 1.00 63.00 288 ARG A CA 1
ATOM 2471 C C . ARG A 1 288 ? 82.066 -4.561 -141.237 1.00 63.00 288 ARG A C 1
ATOM 2473 O O . ARG A 1 288 ? 81.667 -5.494 -140.542 1.00 63.00 288 ARG A O 1
ATOM 2480 N N . LYS A 1 289 ? 82.614 -4.755 -142.442 1.00 65.12 289 LYS A N 1
ATOM 2481 C CA . LYS A 1 289 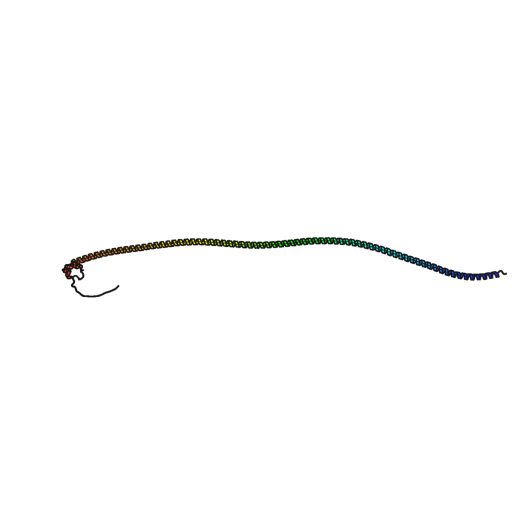? 82.658 -6.070 -143.116 1.00 65.12 289 LYS A CA 1
ATOM 2482 C C . LYS A 1 289 ? 83.407 -7.162 -142.338 1.00 65.12 289 LYS A C 1
ATOM 2484 O O . LYS A 1 289 ? 83.083 -8.333 -142.495 1.00 65.12 289 LYS A O 1
ATOM 2489 N N . ASN A 1 290 ? 84.385 -6.811 -141.495 1.00 61.41 290 ASN A N 1
ATOM 2490 C CA . ASN A 1 290 ? 85.151 -7.792 -140.708 1.00 61.41 290 ASN A CA 1
ATOM 2491 C C . ASN A 1 290 ? 84.419 -8.292 -139.451 1.00 61.41 290 ASN A C 1
ATOM 2493 O O . ASN A 1 290 ? 84.768 -9.351 -138.922 1.00 61.41 290 ASN A O 1
ATOM 2497 N N . PHE A 1 291 ? 83.433 -7.539 -138.957 1.00 61.44 291 PHE A N 1
ATOM 2498 C CA . PHE A 1 291 ? 82.685 -7.869 -137.740 1.00 61.44 291 PHE A CA 1
ATOM 2499 C C . PHE A 1 291 ? 81.224 -8.264 -138.008 1.00 61.44 291 PHE A C 1
ATOM 2501 O O . PHE A 1 291 ? 80.568 -8.784 -137.104 1.00 61.44 291 PHE A O 1
ATOM 2508 N N . GLU A 1 292 ? 80.736 -8.116 -139.243 1.00 59.41 292 GLU A N 1
ATOM 2509 C CA . GLU A 1 292 ? 79.486 -8.729 -139.696 1.00 59.41 292 GLU A CA 1
ATOM 2510 C C . GLU A 1 292 ? 79.631 -10.263 -139.765 1.00 59.41 292 GLU A C 1
ATOM 2512 O O . GLU A 1 292 ? 80.506 -10.823 -140.431 1.00 59.41 292 GLU A O 1
ATOM 2517 N N . LYS A 1 293 ? 78.795 -10.972 -138.999 1.00 56.06 293 LYS A N 1
ATOM 2518 C CA . LYS A 1 293 ? 78.867 -12.429 -138.832 1.00 56.06 293 LYS A CA 1
ATOM 2519 C C . LYS A 1 293 ? 78.388 -13.165 -140.092 1.00 56.06 293 LYS A C 1
ATOM 2521 O O . LYS A 1 293 ? 77.274 -12.962 -140.561 1.00 56.06 293 LYS A O 1
ATOM 2526 N N . ARG A 1 294 ? 79.190 -14.133 -140.549 1.00 37.22 294 ARG A N 1
ATOM 2527 C CA . ARG A 1 294 ? 78.752 -15.294 -141.349 1.00 37.22 294 ARG A CA 1
ATOM 2528 C C . ARG A 1 294 ? 77.829 -16.152 -140.455 1.00 37.22 294 ARG A C 1
ATOM 2530 O O . ARG A 1 294 ? 78.259 -16.453 -139.338 1.00 37.22 294 ARG A O 1
ATOM 2537 N N . PRO A 1 295 ? 76.605 -16.536 -140.867 1.00 38.78 295 PRO A N 1
ATOM 2538 C CA . PRO A 1 295 ? 75.710 -17.293 -140.000 1.00 38.78 295 PRO A CA 1
ATOM 2539 C C . PRO A 1 295 ? 76.208 -18.739 -139.926 1.00 38.78 295 PRO A C 1
ATOM 2541 O O . PRO A 1 295 ? 76.246 -19.439 -140.936 1.00 38.78 295 PRO A O 1
ATOM 2544 N N . ALA A 1 296 ? 76.646 -19.159 -138.742 1.00 35.88 296 ALA A N 1
ATOM 2545 C CA . ALA A 1 296 ? 76.869 -20.557 -138.417 1.00 35.88 296 ALA A CA 1
ATOM 2546 C C . ALA A 1 296 ? 75.865 -20.951 -137.335 1.00 35.88 296 ALA A C 1
ATOM 2548 O O . ALA A 1 296 ? 75.731 -20.295 -136.304 1.00 35.88 296 ALA A O 1
ATOM 2549 N N . ASP A 1 297 ? 75.148 -21.994 -137.703 1.00 35.91 297 ASP A N 1
ATOM 2550 C CA . ASP A 1 297 ? 74.097 -22.729 -137.033 1.00 35.91 297 ASP A CA 1
ATOM 2551 C C . ASP A 1 297 ? 74.670 -23.597 -135.889 1.00 35.91 297 ASP A C 1
ATOM 2553 O O . ASP A 1 297 ? 75.884 -23.803 -135.828 1.00 35.91 297 ASP A O 1
ATOM 2557 N N . ILE A 1 298 ? 73.776 -24.188 -135.083 1.00 33.06 298 ILE A N 1
ATOM 2558 C CA . ILE A 1 298 ? 74.004 -25.373 -134.222 1.00 33.06 298 ILE A CA 1
ATOM 2559 C C . ILE A 1 298 ? 74.549 -25.108 -132.794 1.00 33.06 298 ILE A C 1
ATOM 2561 O O . ILE A 1 298 ? 75.745 -25.122 -132.524 1.00 33.06 298 ILE A O 1
ATOM 2565 N N . SER A 1 299 ? 73.581 -25.065 -131.867 1.00 28.16 299 SER A N 1
ATOM 2566 C CA . SER A 1 299 ? 73.395 -26.074 -130.802 1.00 28.16 299 SER A CA 1
ATOM 2567 C C . SER A 1 299 ? 73.831 -25.776 -129.369 1.00 28.16 299 SER A C 1
ATOM 2569 O O . SER A 1 299 ? 74.943 -25.338 -129.089 1.00 28.16 299 SER A O 1
ATOM 2571 N N . SER A 1 300 ? 72.944 -26.272 -128.498 1.00 33.50 300 SER A N 1
ATOM 2572 C CA . SER A 1 300 ? 73.134 -26.806 -127.147 1.00 33.50 300 SER A CA 1
ATOM 2573 C C . SER A 1 300 ? 73.290 -25.812 -126.003 1.00 33.50 300 SER A C 1
ATOM 2575 O O . SER A 1 300 ? 73.954 -24.798 -126.148 1.00 33.50 300 SER A O 1
ATOM 2577 N N . GLU A 1 301 ? 72.784 -26.054 -124.801 1.00 33.62 301 GLU A N 1
ATOM 2578 C CA . GLU A 1 301 ? 71.855 -27.029 -124.201 1.00 33.62 301 GLU A CA 1
ATOM 2579 C C . GLU A 1 301 ? 71.890 -26.666 -122.711 1.00 33.62 301 GLU A C 1
ATOM 2581 O O . GLU A 1 301 ? 72.957 -26.329 -122.204 1.00 33.62 301 GLU A O 1
ATOM 2586 N N . ASP A 1 302 ? 70.724 -26.698 -122.076 1.00 36.78 302 ASP A N 1
ATOM 2587 C CA . ASP A 1 302 ? 70.460 -26.938 -120.655 1.00 36.78 302 ASP A CA 1
ATOM 2588 C C . ASP A 1 302 ? 71.198 -26.235 -119.505 1.00 36.78 302 ASP A C 1
ATOM 2590 O O . ASP A 1 302 ? 72.420 -26.186 -119.399 1.00 36.78 302 ASP A O 1
ATOM 2594 N N . GLY A 1 303 ? 70.356 -25.928 -118.508 1.00 36.03 303 GLY A N 1
ATOM 2595 C CA . GLY A 1 303 ? 70.646 -26.112 -117.085 1.00 36.03 303 GLY A CA 1
ATOM 2596 C C . GLY A 1 303 ? 71.455 -24.980 -116.451 1.00 36.03 303 GLY A C 1
ATOM 2597 O O . GLY A 1 303 ? 72.469 -24.544 -116.975 1.00 36.03 303 GLY A O 1
ATOM 2598 N N . TRP A 1 304 ? 71.103 -24.458 -115.284 1.00 42.12 304 TRP A N 1
ATOM 2599 C CA . TRP A 1 304 ? 70.569 -25.165 -114.130 1.00 42.12 304 TRP A CA 1
ATOM 2600 C C . TRP A 1 304 ? 69.811 -24.214 -113.198 1.00 42.12 304 TRP A C 1
ATOM 2602 O O . TRP A 1 304 ? 70.126 -23.026 -113.100 1.00 42.12 304 TRP A O 1
ATOM 2612 N N . GLU A 1 305 ? 68.827 -24.799 -112.521 1.00 42.84 305 GLU A N 1
ATOM 2613 C CA . GLU A 1 305 ? 68.317 -24.435 -111.197 1.00 42.84 305 GLU A CA 1
ATOM 2614 C C . GLU A 1 305 ? 69.462 -24.140 -110.206 1.00 42.84 305 GLU A C 1
ATOM 2616 O O . GLU A 1 305 ? 70.525 -24.751 -110.299 1.00 42.84 305 GLU A O 1
ATOM 2621 N N . ASP A 1 306 ? 69.254 -23.242 -109.238 1.00 39.59 306 ASP A N 1
ATOM 2622 C CA . ASP A 1 306 ? 69.062 -23.701 -107.854 1.00 39.59 306 ASP A CA 1
ATOM 2623 C C . ASP A 1 306 ? 68.647 -22.583 -106.885 1.00 39.59 306 ASP A C 1
ATOM 2625 O O . ASP A 1 306 ? 68.902 -21.393 -107.084 1.00 39.59 306 ASP A O 1
ATOM 2629 N N . ASP A 1 307 ? 67.979 -23.059 -105.840 1.00 45.41 307 ASP A N 1
ATOM 2630 C CA . ASP A 1 307 ? 67.289 -22.395 -104.738 1.00 45.41 307 ASP A CA 1
ATOM 2631 C C . ASP A 1 307 ? 68.151 -21.514 -103.808 1.00 45.41 307 ASP A C 1
ATOM 2633 O O . ASP A 1 307 ? 69.274 -21.876 -103.448 1.00 45.41 307 ASP A O 1
ATOM 2637 N N . GLN A 1 308 ? 67.551 -20.423 -103.297 1.00 43.25 308 GLN A N 1
ATOM 2638 C CA . GLN A 1 308 ? 67.196 -20.226 -101.868 1.00 43.25 308 GLN A CA 1
ATOM 2639 C C . GLN A 1 308 ? 66.464 -18.905 -101.602 1.00 43.25 308 GLN A C 1
ATOM 2641 O O . GLN A 1 308 ? 66.919 -17.849 -102.097 1.00 43.25 308 GLN A O 1
#

Mean predicted aligned error: 19.88 Å

InterPro domains:
  IPR026504 Meiosis-specific nuclear structural protein 1 [PTHR19265] (97-294)
  IPR043597 Trichohyalin-plectin-homology domain [PF13868] (97-272)

Secondary structure (DSSP, 8-state):
--SSHHHHHHHHHHHHHHHHHHHHHHHHHHHHHHHHHHHHHHHHHHHHHHHHHHHHHHHHHHHHHHHHHHHHHHHHHHHHHHHHHHHHHHHHHHHHHHHHHHHHHHHHHHHHHHHHHHHHHHHHHHHHHHHHHHHHHHHHHHHHHHHHHHHHHHHHHHHHHHHHHHHHHHHHHHHHHHHHHHHHHHHHHHHHHHHHHHHHHHHHHHHHHHHHHHHHHHHHHHHHHHHHHHHHHHHHHHHHHHHHHHHHHHHHHHHHHHHHHHTTTTTTTS-TTSS-TTGGGGS-HHHHHHHSPP--------------

pLDDT: mean 81.53, std 16.86, range [28.16, 97.69]

Foldseek 3Di:
DPPPPVVVVVVVVVVVVVVVVVVVVVVVVVVVVVVVVVVVVVVVVVVVVVVVVVVVVVVVVVVVVVVVVVVVVVVVVVVVVVVVVVVVVVVVVVVVVVVVVVVVVVVVVVVVVVVVVVVVVVVVVVVVVVVVVVVVVVVVVVVVVVVVVVVVVVVVVVVVVVVVVVVVVVVVVVVVVVVVVVVVVVVVVVVVVVVVVVVVVVVVVVVVVVVVVVVVVVVVVVVVVVVVVVVVVVVVVVVVVVVVVVVVVVVVVVVLVCCVVCVVVCQPPDDLPSDDPVSLVVDDPVSNVVNPDDDDDDDDDDDDDDDD

Solvent-accessible surface area (backbone atoms only — not comparable to full-atom values): 17150 Å² total; per-residue (Å²): 145,79,76,66,67,67,58,54,55,56,56,57,54,52,56,58,52,57,54,55,54,51,56,55,56,52,53,57,54,52,54,54,52,50,52,53,53,50,52,55,45,52,56,51,48,55,53,47,50,52,51,49,51,53,49,49,53,52,48,52,55,50,51,52,51,52,50,50,50,52,48,53,50,50,51,53,51,50,53,51,51,48,53,50,50,52,54,50,48,52,53,49,50,60,46,49,57,52,49,52,53,46,50,53,50,50,51,54,49,49,52,54,51,50,53,53,50,51,53,49,53,52,55,48,50,54,51,51,50,52,52,52,49,54,49,50,52,54,49,52,52,48,51,51,53,51,52,49,49,53,50,50,52,51,50,50,54,51,50,53,50,50,52,51,51,53,52,52,49,55,50,53,49,51,53,50,54,49,50,52,51,50,50,51,54,50,52,51,50,51,54,52,51,53,52,51,50,53,52,51,52,50,52,50,52,51,52,53,51,49,53,49,51,53,51,50,49,55,51,50,53,51,49,51,49,53,50,52,51,50,52,51,52,51,51,51,48,51,52,49,50,52,52,49,49,53,51,50,50,54,50,51,51,50,48,50,52,49,44,70,72,42,45,79,79,40,68,91,75,66,70,94,78,81,71,54,82,74,58,55,73,80,53,57,74,79,60,43,65,76,70,58,78,79,93,77,82,86,85,87,77,82,86,80,90,84,89,134

Sequence (308 aa):
MSQRQNQEQHRQEEARRAVRERQQQAGLRHEDSFERKRLLRQVKEELRDRQVEAALIQAEDMELRELELKLKSAYLNKERAAQIAEHEAMRLETMCEREEAKEHLHKILSEKMEAKRQQQEEMERVREELHSEEQEEAHRQKEIKEMEKKIRHRLTMQQTCQEQMAFKEMRRQAEKDEEEAFRKIMMAKFAEDDRLEQMNAQKRRMKQLEHKREVEKLIEDRRRQHEADKELEAKEKAIEEERQALRRQIIEEERQRLLKRHATKLLGYLPKGLLREDDLQHFDEDFRKNFEKRPADISSEDGWEDDQ

Radius of gyration: 121.88 Å; Cα contacts (8 Å, |Δi|>4): 11; chains: 1; bounding box: 211×65×332 Å

Organism: NCBI:txid1090488